Protein AF-0000000066998668 (afdb_homodimer)

Organism: NCBI:txid86049

Radius of gyration: 24.36 Å; Cα contacts (8 Å, |Δi|>4): 618; chains: 2; bounding box: 52×95×67 Å

Nearest PDB structures (foldseek):
  5ds1-assembly2_C  TM=7.753E-01  e=1.024E-06  Pisum sativum
  4rzk-assembly1_B  TM=7.942E-01  e=1.689E-05  Saccharolobus solfataricus P2
  1gme-assembly1_A  TM=6.397E-01  e=7.694E-07  Triticum aestivum
  7bzw-assembly1_1  TM=6.452E-01  e=7.471E-05  Arabidopsis thaliana
  7ck4-assembly1_D  TM=6.523E-01  e=5.147E-03  Synechococcus phage S-ShM2

Solvent-accessible surface area (backbone atoms only — not comparable to full-atom values): 19422 Å² total; per-residue (Å²): 132,82,78,76,72,71,76,73,64,74,73,61,51,43,63,85,79,59,70,54,67,60,78,75,61,36,66,60,46,65,65,40,78,60,78,72,54,53,84,80,53,45,40,68,61,40,39,32,35,29,43,52,86,52,26,35,45,34,40,38,50,43,46,52,46,79,52,64,85,61,46,47,75,42,72,61,70,81,39,23,37,38,37,37,37,62,34,67,65,72,33,87,93,37,74,63,60,45,46,40,38,87,80,41,91,64,77,60,92,85,51,21,37,68,76,37,69,24,58,82,69,36,44,30,45,47,42,39,37,50,94,55,56,52,41,85,67,44,78,48,70,48,26,8,24,37,38,36,40,32,33,36,56,83,64,58,84,57,68,80,64,62,78,78,69,73,79,126,132,83,77,76,73,72,78,74,66,75,73,60,50,44,65,85,78,58,70,57,67,60,78,74,62,36,68,60,45,64,65,40,79,58,76,71,52,53,86,79,53,46,41,68,61,38,38,31,34,30,42,52,86,53,27,36,45,34,39,38,50,44,46,53,46,80,52,64,85,60,44,47,76,43,72,63,69,82,39,25,37,38,38,37,36,61,33,66,64,73,32,86,91,36,74,64,60,46,46,39,37,87,79,43,93,66,77,59,92,84,50,21,37,65,76,38,72,24,59,83,69,37,44,31,45,48,42,40,37,50,95,54,56,52,41,83,67,44,76,47,71,49,28,7,26,36,38,35,39,32,32,35,56,82,63,59,83,56,69,78,64,65,77,77,69,73,78,125

InterPro domains:
  IPR002068 Alpha crystallin/Hsp20 domain [PF00011] (54-158)
  IPR002068 Alpha crystallin/Hsp20 domain [PS01031] (38-168)
  IPR008978 HSP20-like chaperone [G3DSA:2.60.40.790] (12-166)
  IPR008978 HSP20-like chaperone [SSF49764] (28-165)
  IPR031107 Small heat shock protein [PTHR11527] (42-154)

Foldseek 3Di:
DPPPPVVPPPDDPDPPADAQPQVPCPPVVVVVPPPPDCVNRPGAFDKDWDDPPFKIKMKTFQAPDDDPVQKDWDDPPQFKIKIKHFAFDDCVPHVQQRDAQVPDPDRDDPGHHDPGDHDRGTMHMDMDGHPAGWPPWDWDDDNRMIIIITGHPPPDPCVVVDDPVPPD/DPPPPVVPPPDDPDPPADAQPQVPCPPVVVVVPDPPDCVNRPGAFDKDWDDPPFKIKMKTFQAPDDDPVQKDWDDPPQFKIKIKHFAFDDCVPHVQSRDAQVPDPDRDDPGHHDPGDHDRGTMHMDMDGHPAGWPPWDWDDDNRMIIIITGHPPPDPCVVVDDPVPPD

Structure (mmCIF, N/CA/C/O backbone):
data_AF-0000000066998668-model_v1
#
loop_
_entity.id
_entity.type
_entity.pdbx_description
1 polymer '30 kDa heat shock protein'
#
loop_
_atom_site.group_PDB
_atom_site.id
_atom_site.type_symbol
_atom_site.label_atom_id
_atom_site.label_alt_id
_atom_site.label_comp_id
_atom_site.label_asym_id
_atom_site.label_entity_id
_atom_site.label_seq_id
_atom_site.pdbx_PDB_ins_code
_atom_site.Cartn_x
_atom_site.Cartn_y
_atom_site.Cartn_z
_atom_site.occupancy
_atom_site.B_iso_or_equiv
_atom_site.auth_seq_id
_atom_site.auth_comp_id
_atom_site.auth_asym_id
_atom_site.auth_atom_id
_atom_site.pdbx_PDB_model_num
ATOM 1 N N . MET A 1 1 ? 21.141 47.719 -7.348 1 25.86 1 MET A N 1
ATOM 2 C CA . MET A 1 1 ? 21.328 46.469 -6.609 1 25.86 1 MET A CA 1
ATOM 3 C C . MET A 1 1 ? 20.141 45.531 -6.824 1 25.86 1 MET A C 1
ATOM 5 O O . MET A 1 1 ? 19 45.875 -6.516 1 25.86 1 MET A O 1
ATOM 9 N N . ALA A 1 2 ? 19.984 44.875 -7.887 1 29.03 2 ALA A N 1
ATOM 10 C CA . ALA A 1 2 ? 18.828 44.156 -8.422 1 29.03 2 ALA A CA 1
ATOM 11 C C . ALA A 1 2 ? 18.438 43 -7.496 1 29.03 2 ALA A C 1
ATOM 13 O O . ALA A 1 2 ? 19.281 42.219 -7.066 1 29.03 2 ALA A O 1
ATOM 14 N N . TYR A 1 3 ? 17.422 43.25 -6.574 1 27.98 3 TYR A N 1
ATOM 15 C CA . TYR A 1 3 ? 16.891 42.312 -5.586 1 27.98 3 TYR A CA 1
ATOM 16 C C . TYR A 1 3 ? 16.422 41 -6.258 1 27.98 3 TYR A C 1
ATOM 18 O O . TYR A 1 3 ? 15.531 41.031 -7.109 1 27.98 3 TYR A O 1
ATOM 26 N N . ALA A 1 4 ? 17.266 40.312 -6.93 1 32.25 4 ALA A N 1
ATOM 27 C CA . ALA A 1 4 ? 16.859 39.031 -7.488 1 32.25 4 ALA A CA 1
ATOM 28 C C . ALA A 1 4 ? 15.945 38.25 -6.527 1 32.25 4 ALA A C 1
ATOM 30 O O . ALA A 1 4 ? 16.375 37.812 -5.461 1 32.25 4 ALA A O 1
ATOM 31 N N . TYR A 1 5 ? 14.734 38.656 -6.266 1 28.78 5 TYR A N 1
ATOM 32 C CA . TYR A 1 5 ? 13.664 38 -5.527 1 28.78 5 TYR A CA 1
ATOM 33 C C . TYR A 1 5 ? 13.555 36.531 -5.918 1 28.78 5 TYR A C 1
ATOM 35 O O . TYR A 1 5 ? 13.023 36.219 -6.984 1 28.78 5 TYR A O 1
ATOM 43 N N . TYR A 1 6 ? 14.648 35.781 -6.113 1 33.34 6 TYR A N 1
ATOM 44 C CA . TYR A 1 6 ? 14.492 34.344 -6.336 1 33.34 6 TYR A CA 1
ATOM 45 C C . TYR A 1 6 ? 13.289 33.812 -5.578 1 33.34 6 TYR A C 1
ATOM 47 O O . TYR A 1 6 ? 13.219 33.906 -4.352 1 33.34 6 TYR A O 1
ATOM 55 N N . TYR A 1 7 ? 12.094 34 -5.93 1 36.19 7 TYR A N 1
ATOM 56 C CA . TYR A 1 7 ? 10.82 33.5 -5.41 1 36.19 7 TYR A CA 1
ATOM 57 C C . TYR A 1 7 ? 10.969 32.062 -4.898 1 36.19 7 TYR A C 1
ATOM 59 O O . TYR A 1 7 ? 11.25 31.156 -5.672 1 36.19 7 TYR A O 1
ATOM 67 N N . ASP A 1 8 ? 11.734 31.75 -3.887 1 41.41 8 ASP A N 1
ATOM 68 C CA . ASP A 1 8 ? 11.922 30.484 -3.172 1 41.41 8 ASP A CA 1
ATOM 69 C C . ASP A 1 8 ? 10.617 29.703 -3.102 1 41.41 8 ASP A C 1
ATOM 71 O O . ASP A 1 8 ? 9.727 30.031 -2.318 1 41.41 8 ASP A O 1
ATOM 75 N N . TYR A 1 9 ? 10.055 29.375 -4.152 1 48.34 9 TYR A N 1
ATOM 76 C CA . TYR A 1 9 ? 8.898 28.5 -4.105 1 48.34 9 TYR A CA 1
ATOM 77 C C . TYR A 1 9 ? 9.039 27.484 -2.973 1 48.34 9 TYR A C 1
ATOM 79 O O . TYR A 1 9 ? 10.109 26.906 -2.773 1 48.34 9 TYR A O 1
ATOM 87 N N . PRO A 1 10 ? 8.133 27.688 -2.051 1 62.5 10 PRO A N 1
ATOM 88 C CA . PRO A 1 10 ? 8.18 26.672 -0.993 1 62.5 10 PRO A CA 1
ATOM 89 C C . PRO A 1 10 ? 8.281 25.25 -1.541 1 62.5 10 PRO A C 1
ATOM 91 O O . PRO A 1 10 ? 7.75 24.969 -2.617 1 62.5 10 PRO A O 1
ATOM 94 N N . PRO A 1 11 ? 9.242 24.594 -1.136 1 70.19 11 PRO A N 1
ATOM 95 C CA . PRO A 1 11 ? 9.359 23.219 -1.622 1 70.19 11 PRO A CA 1
ATOM 96 C C . PRO A 1 11 ? 8.039 22.453 -1.557 1 70.19 11 PRO A C 1
ATOM 98 O O . PRO A 1 11 ? 7.199 22.734 -0.7 1 70.19 11 PRO A O 1
ATOM 101 N N . PRO A 1 12 ? 7.84 21.672 -2.58 1 78.38 12 PRO A N 1
ATOM 102 C CA . PRO A 1 12 ? 6.629 20.844 -2.518 1 78.38 12 PRO A CA 1
ATOM 103 C C . PRO A 1 12 ? 6.562 20 -1.251 1 78.38 12 PRO A C 1
ATOM 105 O O . PRO A 1 12 ? 7.598 19.625 -0.688 1 78.38 12 PRO A O 1
ATOM 108 N N . LEU A 1 13 ? 5.453 19.797 -0.802 1 87.19 13 LEU A N 1
ATOM 109 C CA . LEU A 1 13 ? 5.234 19.016 0.403 1 87.19 13 LEU A CA 1
ATOM 110 C C . LEU A 1 13 ? 5.863 17.625 0.265 1 87.19 13 LEU A C 1
ATOM 112 O O . LEU A 1 13 ? 6.398 17.078 1.235 1 87.19 13 LEU A O 1
ATOM 116 N N . VAL A 1 14 ? 5.711 17.047 -0.968 1 83.25 14 VAL A N 1
ATOM 117 C CA . VAL A 1 14 ? 6.305 15.75 -1.268 1 83.25 14 VAL A CA 1
ATOM 118 C C . VAL A 1 14 ? 6.902 15.766 -2.672 1 83.25 14 VAL A C 1
ATOM 120 O O . VAL A 1 14 ? 6.527 16.594 -3.504 1 83.25 14 VAL A O 1
ATOM 123 N N . ASP A 1 15 ? 7.824 15.023 -2.797 1 75.12 15 ASP A N 1
ATOM 124 C CA . ASP A 1 15 ? 8.367 14.867 -4.141 1 75.12 15 ASP A CA 1
ATOM 125 C C . ASP A 1 15 ? 7.496 13.938 -4.984 1 75.12 15 ASP A C 1
ATOM 127 O O . ASP A 1 15 ? 6.809 13.062 -4.449 1 75.12 15 ASP A O 1
ATOM 131 N N . ASN A 1 16 ? 7.441 14.289 -6.402 1 74.88 16 ASN A N 1
ATOM 132 C CA . ASN A 1 16 ? 6.77 13.453 -7.395 1 74.88 16 ASN A CA 1
ATOM 133 C C . ASN A 1 16 ? 5.324 13.164 -6.992 1 74.88 16 ASN A C 1
ATOM 135 O O . ASN A 1 16 ? 4.922 12 -6.918 1 74.88 16 ASN A O 1
ATOM 139 N N . PRO A 1 17 ? 4.641 14.297 -6.605 1 61.16 17 PRO A N 1
ATOM 140 C CA . PRO A 1 17 ? 3.236 14.062 -6.273 1 61.16 17 PRO A CA 1
ATOM 141 C C . PRO A 1 17 ? 2.473 13.359 -7.398 1 61.16 17 PRO A C 1
ATOM 143 O O . PRO A 1 17 ? 2.73 13.617 -8.578 1 61.16 17 PRO A O 1
ATOM 146 N N . HIS A 1 18 ? 1.673 12.336 -7.141 1 71.25 18 HIS A N 1
ATOM 147 C CA . HIS A 1 18 ? 0.879 11.625 -8.133 1 71.25 18 HIS A CA 1
ATOM 148 C C . HIS A 1 18 ? -0.508 11.289 -7.594 1 71.25 18 HIS A C 1
ATOM 150 O O . HIS A 1 18 ? -0.74 11.352 -6.387 1 71.25 18 HIS A O 1
ATOM 156 N N . GLU A 1 19 ? -1.437 11.289 -8.516 1 61.22 19 GLU A N 1
ATOM 157 C CA . GLU A 1 19 ? -2.801 10.93 -8.148 1 61.22 19 GLU A CA 1
ATOM 158 C C . GLU A 1 19 ? -3.027 9.422 -8.266 1 61.22 19 GLU A C 1
ATOM 160 O O . GLU A 1 19 ? -2.455 8.773 -9.141 1 61.22 19 GLU A O 1
ATOM 165 N N . ARG A 1 20 ? -3.564 9 -7.32 1 57.09 20 ARG A N 1
ATOM 166 C CA . ARG A 1 20 ? -3.941 7.598 -7.457 1 57.09 20 ARG A CA 1
ATOM 167 C C . ARG A 1 20 ? -4.941 7.41 -8.594 1 57.09 20 ARG A C 1
ATOM 169 O O . ARG A 1 20 ? -5.992 8.055 -8.617 1 57.09 20 ARG A O 1
ATOM 176 N N . HIS A 1 21 ? -4.48 7.336 -9.688 1 51.28 21 HIS A N 1
ATOM 177 C CA . HIS A 1 21 ? -5.504 7.145 -10.703 1 51.28 21 HIS A CA 1
ATOM 178 C C . HIS A 1 21 ? -6.52 6.09 -10.273 1 51.28 21 HIS A C 1
ATOM 180 O O . HIS A 1 21 ? -6.145 4.969 -9.922 1 51.28 21 HIS A O 1
ATOM 186 N N . HIS A 1 22 ? -7.52 6.691 -9.523 1 50.84 22 HIS A N 1
ATOM 187 C CA . HIS A 1 22 ? -8.602 5.715 -9.469 1 50.84 22 HIS A CA 1
ATOM 188 C C . HIS A 1 22 ? -8.867 5.109 -10.844 1 50.84 22 HIS A C 1
ATOM 190 O O . HIS A 1 22 ? -9.016 5.836 -11.828 1 50.84 22 HIS A O 1
ATOM 196 N N . GLN A 1 23 ? -8.133 4.098 -11.055 1 49.66 23 GLN A N 1
ATOM 197 C CA . GLN A 1 23 ? -8.164 3.48 -12.375 1 49.66 23 GLN A CA 1
ATOM 198 C C . GLN A 1 23 ? -9.531 3.637 -13.031 1 49.66 23 GLN A C 1
ATOM 200 O O . GLN A 1 23 ? -9.656 3.535 -14.25 1 49.66 23 GLN A O 1
ATOM 205 N N . HIS A 1 24 ? -10.555 3.598 -12.289 1 49.78 24 HIS A N 1
ATOM 206 C CA . HIS A 1 24 ? -11.828 3.59 -13.008 1 49.78 24 HIS A CA 1
ATOM 207 C C . HIS A 1 24 ? -12.273 5.008 -13.359 1 49.78 24 HIS A C 1
ATOM 209 O O . HIS A 1 24 ? -13.453 5.246 -13.602 1 49.78 24 HIS A O 1
ATOM 215 N N . GLN A 1 25 ? -11.43 5.902 -13.188 1 51.03 25 GLN A N 1
ATOM 216 C CA . GLN A 1 25 ? -12.086 7.125 -13.641 1 51.03 25 GLN A CA 1
ATOM 217 C C . GLN A 1 25 ? -12.141 7.191 -15.164 1 51.03 25 GLN A C 1
ATOM 219 O O . GLN A 1 25 ? -11.148 7.547 -15.805 1 51.03 25 GLN A O 1
ATOM 224 N N . SER A 1 26 ? -12.992 6.371 -15.602 1 49.47 26 SER A N 1
ATOM 225 C CA . SER A 1 26 ? -13.266 6.508 -17.031 1 49.47 26 SER A CA 1
ATOM 226 C C . SER A 1 26 ? -13.555 7.957 -17.406 1 49.47 26 SER A C 1
ATOM 228 O O . SER A 1 26 ? -14.039 8.734 -16.578 1 49.47 26 SER A O 1
ATOM 230 N N . LEU A 1 27 ? -12.852 8.312 -18.422 1 55.5 27 LEU A N 1
ATOM 231 C CA . LEU A 1 27 ? -13.172 9.609 -19 1 55.5 27 LEU A CA 1
ATOM 232 C C . LEU A 1 27 ? -14.664 9.906 -18.891 1 55.5 27 LEU A C 1
ATOM 234 O O . LEU A 1 27 ? -15.062 11.047 -18.625 1 55.5 27 LEU A O 1
ATOM 238 N N . VAL A 1 28 ? -15.344 8.883 -19.109 1 55.78 28 VAL A N 1
ATOM 239 C CA . VAL A 1 28 ? -16.797 9.062 -19.078 1 55.78 28 VAL A CA 1
ATOM 240 C C . VAL A 1 28 ? -17.234 9.445 -17.672 1 55.78 28 VAL A C 1
ATOM 242 O O . VAL A 1 28 ? -18.094 10.32 -17.5 1 55.78 28 VAL A O 1
ATOM 245 N N . GLN A 1 29 ? -16.594 8.703 -16.797 1 55.91 29 GLN A N 1
ATOM 246 C CA . GLN A 1 29 ? -16.969 9.023 -15.422 1 55.91 29 GLN A CA 1
ATOM 247 C C . GLN A 1 29 ? -16.516 10.43 -15.039 1 55.91 29 GLN A C 1
ATOM 249 O O . GLN A 1 29 ? -17.219 11.148 -14.328 1 55.91 29 GLN A O 1
ATOM 254 N N . TYR A 1 30 ? -15.328 10.641 -15.555 1 55.41 30 TYR A N 1
ATOM 255 C CA . TYR A 1 30 ? -14.812 11.992 -15.344 1 55.41 30 TYR A CA 1
ATOM 256 C C . TYR A 1 30 ? -15.75 13.031 -15.938 1 55.41 30 TYR A C 1
ATOM 258 O O . TYR A 1 30 ? -15.977 14.086 -15.336 1 55.41 30 TYR A O 1
ATOM 266 N N . LEU A 1 31 ? -16.234 12.617 -17.016 1 59.03 31 LEU A N 1
ATOM 267 C CA . LEU A 1 31 ? -17.141 13.547 -17.688 1 59.03 31 LEU A CA 1
ATOM 268 C C . LEU A 1 31 ? -18.516 13.523 -17.031 1 59.03 31 LEU A C 1
ATOM 270 O O . LEU A 1 31 ? -19.266 14.492 -17.125 1 59.03 31 LEU A O 1
ATOM 274 N N . ALA A 1 32 ? -18.75 12.219 -16.562 1 55.19 32 ALA A N 1
ATOM 275 C CA . ALA A 1 32 ? -20.078 12.117 -15.953 1 55.19 32 ALA A CA 1
ATOM 276 C C . ALA A 1 32 ? -20.078 12.719 -14.547 1 55.19 32 ALA A C 1
ATOM 278 O O . ALA A 1 32 ? -19.234 12.383 -13.719 1 55.19 32 ALA A O 1
ATOM 279 N N . ARG A 1 33 ? -19.953 13.906 -14.328 1 52.69 33 ARG A N 1
ATOM 280 C CA . ARG A 1 33 ? -19.969 14.773 -13.156 1 52.69 33 ARG A CA 1
ATOM 281 C C . ARG A 1 33 ? -20.516 14.039 -11.938 1 52.69 33 ARG A C 1
ATOM 283 O O . ARG A 1 33 ? -20.953 14.664 -10.969 1 52.69 33 ARG A O 1
ATOM 290 N N . ARG A 1 34 ? -20.906 12.766 -12.109 1 50.66 34 ARG A N 1
ATOM 291 C CA . ARG A 1 34 ? -21.453 12.156 -10.898 1 50.66 34 ARG A CA 1
ATOM 292 C C . ARG A 1 34 ? -20.344 11.562 -10.039 1 50.66 34 ARG A C 1
ATOM 294 O O . ARG A 1 34 ? -19.469 10.867 -10.547 1 50.66 34 ARG A O 1
ATOM 301 N N . HIS A 1 35 ? -20.078 12.211 -9.039 1 54.72 35 HIS A N 1
ATOM 302 C CA . HIS A 1 35 ? -19.109 11.719 -8.062 1 54.72 35 HIS A CA 1
ATOM 303 C C . HIS A 1 35 ? -19.422 10.273 -7.672 1 54.72 35 HIS A C 1
ATOM 305 O O . HIS A 1 35 ? -20.438 10.008 -7.02 1 54.72 35 HIS A O 1
ATOM 311 N N . PRO A 1 36 ? -18.969 9.328 -8.398 1 55.44 36 PRO A N 1
ATOM 312 C CA . PRO A 1 36 ? -19.312 7.953 -8.039 1 55.44 36 PRO A CA 1
ATOM 313 C C . PRO A 1 36 ? -19.078 7.652 -6.562 1 55.44 36 PRO A C 1
ATOM 315 O O . PRO A 1 36 ? -18.156 8.195 -5.953 1 55.44 36 PRO A O 1
ATOM 318 N N . ARG A 1 37 ? -20.188 7.25 -5.879 1 62.16 37 ARG A N 1
ATOM 319 C CA . ARG A 1 37 ? -20.047 6.781 -4.508 1 62.16 37 ARG A CA 1
ATOM 320 C C . ARG A 1 37 ? -18.938 5.734 -4.402 1 62.16 37 ARG A C 1
ATOM 322 O O . ARG A 1 37 ? -18.859 4.832 -5.242 1 62.16 37 ARG A O 1
ATOM 329 N N . PRO A 1 38 ? -18.016 5.988 -3.568 1 65.62 38 PRO A N 1
ATOM 330 C CA . PRO A 1 38 ? -16.906 5.047 -3.424 1 65.62 38 PRO A CA 1
ATOM 331 C C . PRO A 1 38 ? -17.375 3.59 -3.396 1 65.62 38 PRO A C 1
ATOM 333 O O . PRO A 1 38 ? -16.656 2.703 -3.875 1 65.62 38 PRO A O 1
ATOM 336 N N . GLU A 1 39 ? -18.562 3.42 -2.846 1 70.38 39 GLU A N 1
ATOM 337 C CA . GLU A 1 39 ? -19.062 2.053 -2.758 1 70.38 39 GLU A CA 1
ATOM 338 C C . GLU A 1 39 ? -19.344 1.478 -4.141 1 70.38 39 GLU A C 1
ATOM 340 O O . GLU A 1 39 ? -19.281 0.263 -4.344 1 70.38 39 GLU A O 1
ATOM 345 N N . ASP A 1 40 ? -19.609 2.359 -4.988 1 75.19 40 ASP A N 1
ATOM 346 C CA . ASP A 1 40 ? -19.953 1.93 -6.344 1 75.19 40 ASP A CA 1
ATOM 347 C C . ASP A 1 40 ? -18.688 1.686 -7.172 1 75.19 40 ASP A C 1
ATOM 349 O O . ASP A 1 40 ? -18.734 0.981 -8.18 1 75.19 40 ASP A O 1
ATOM 353 N N . HIS A 1 41 ? -17.688 2.256 -6.605 1 81.69 41 HIS A N 1
ATOM 354 C CA . HIS A 1 41 ? -16.422 2.104 -7.312 1 81.69 41 HIS A CA 1
ATOM 355 C C . HIS A 1 41 ? -15.281 1.815 -6.34 1 81.69 41 HIS A C 1
ATOM 357 O O . HIS A 1 41 ? -14.43 2.672 -6.113 1 81.69 41 HIS A O 1
ATOM 363 N N . PRO A 1 42 ? -15.297 0.646 -5.887 1 88.88 42 PRO A N 1
ATOM 364 C CA . PRO A 1 42 ? -14.273 0.299 -4.898 1 88.88 42 PRO A CA 1
ATOM 365 C C . PRO A 1 42 ? -12.859 0.416 -5.449 1 88.88 42 PRO A C 1
ATOM 367 O O . PRO A 1 42 ? -12.648 0.249 -6.656 1 88.88 42 PRO A O 1
ATOM 370 N N . ASN A 1 43 ? -11.945 0.791 -4.555 1 90.38 43 ASN A N 1
ATOM 371 C CA . ASN A 1 43 ? -10.539 0.834 -4.945 1 90.38 43 ASN A CA 1
ATOM 372 C C . ASN A 1 43 ? -10.039 -0.537 -5.387 1 90.38 43 ASN A C 1
ATOM 374 O O . ASN A 1 43 ? -10.617 -1.562 -5.02 1 90.38 43 ASN A O 1
ATOM 378 N N . GLN A 1 44 ? -9.039 -0.53 -6.145 1 90.94 44 GLN A N 1
ATOM 379 C CA . GLN A 1 44 ? -8.398 -1.747 -6.629 1 90.94 44 GLN A CA 1
ATOM 380 C C . GLN A 1 44 ? -6.977 -1.871 -6.094 1 90.94 44 GLN A C 1
ATOM 382 O O . GLN A 1 44 ? -6.031 -1.38 -6.715 1 90.94 44 GLN A O 1
ATOM 387 N N . PRO A 1 45 ? -6.816 -2.504 -5 1 94.12 45 PRO A N 1
ATOM 388 C CA . PRO A 1 45 ? -5.465 -2.615 -4.445 1 94.12 45 PRO A CA 1
ATOM 389 C C . PRO A 1 45 ? -4.488 -3.289 -5.406 1 94.12 45 PRO A C 1
ATOM 391 O O . PRO A 1 45 ? -4.898 -4.094 -6.246 1 94.12 45 PRO A O 1
ATOM 394 N N . ASP A 1 46 ? -3.246 -2.951 -5.324 1 93.25 46 ASP A N 1
ATOM 395 C CA . ASP A 1 46 ? -2.213 -3.555 -6.16 1 93.25 46 ASP A CA 1
ATOM 396 C C . ASP A 1 46 ? -2.031 -5.035 -5.828 1 93.25 46 ASP A C 1
ATOM 398 O O . ASP A 1 46 ? -2.029 -5.414 -4.656 1 93.25 46 ASP A O 1
ATOM 402 N N . VAL A 1 47 ? -1.838 -5.832 -6.84 1 94.69 47 VAL A N 1
ATOM 403 C CA . VAL A 1 47 ? -1.745 -7.277 -6.676 1 94.69 47 VAL A CA 1
ATOM 404 C C . VAL A 1 47 ? -0.526 -7.805 -7.426 1 94.69 47 VAL A C 1
ATOM 406 O O . VAL A 1 47 ? -0.25 -7.383 -8.555 1 94.69 47 VAL A O 1
ATOM 409 N N . ASP A 1 48 ? 0.194 -8.656 -6.766 1 95.44 48 ASP A N 1
ATOM 410 C CA . ASP A 1 48 ? 1.142 -9.516 -7.465 1 95.44 48 ASP A CA 1
ATOM 411 C C . ASP A 1 48 ? 0.64 -10.961 -7.508 1 95.44 48 ASP A C 1
ATOM 413 O O . ASP A 1 48 ? 0.109 -11.469 -6.516 1 95.44 48 ASP A O 1
ATOM 417 N N . PHE A 1 49 ? 0.723 -11.555 -8.664 1 95.75 49 PHE A N 1
ATOM 418 C CA . PHE A 1 49 ? 0.321 -12.938 -8.906 1 95.75 49 PHE A CA 1
ATOM 419 C C . PHE A 1 49 ? 1.472 -13.734 -9.508 1 95.75 49 PHE A C 1
ATOM 421 O O . PHE A 1 49 ? 1.861 -13.508 -10.656 1 95.75 49 PHE A O 1
ATOM 428 N N . ARG A 1 50 ? 1.965 -14.727 -8.719 1 96.25 50 ARG A N 1
ATOM 429 C CA . ARG A 1 50 ? 3.09 -15.516 -9.203 1 96.25 50 ARG A CA 1
ATOM 430 C C . ARG A 1 50 ? 2.695 -16.984 -9.375 1 96.25 50 ARG A C 1
ATOM 432 O O . ARG A 1 50 ? 1.905 -17.516 -8.594 1 96.25 50 ARG A O 1
ATOM 439 N N . ASP A 1 51 ? 3.219 -17.578 -10.398 1 94.56 51 ASP A N 1
ATOM 440 C CA . ASP A 1 51 ? 3.145 -19.016 -10.602 1 94.56 51 ASP A CA 1
ATOM 441 C C . ASP A 1 51 ? 4.438 -19.703 -10.156 1 94.56 51 ASP A C 1
ATOM 443 O O . ASP A 1 51 ? 5.457 -19.625 -10.852 1 94.56 51 ASP A O 1
ATOM 447 N N . ALA A 1 52 ? 4.363 -20.328 -9.008 1 94.5 52 ALA A N 1
ATOM 448 C CA . ALA A 1 52 ? 5.52 -21.047 -8.469 1 94.5 52 ALA A CA 1
ATOM 449 C C . ALA A 1 52 ? 5.426 -22.547 -8.75 1 94.5 52 ALA A C 1
ATOM 451 O O . ALA A 1 52 ? 5.684 -23.359 -7.863 1 94.5 52 ALA A O 1
ATOM 452 N N . ILE A 1 53 ? 4.98 -22.938 -9.828 1 89.88 53 ILE A N 1
ATOM 453 C CA . ILE A 1 53 ? 4.895 -24.297 -10.383 1 89.88 53 ILE A CA 1
ATOM 454 C C . ILE A 1 53 ? 3.924 -25.125 -9.555 1 89.88 53 ILE A C 1
ATOM 456 O O . ILE A 1 53 ? 2.881 -25.547 -10.055 1 89.88 53 ILE A O 1
ATOM 460 N N . LYS A 1 54 ? 4.203 -25.266 -8.25 1 92.69 54 LYS A N 1
ATOM 461 C CA . LYS A 1 54 ? 3.365 -26.125 -7.422 1 92.69 54 LYS A CA 1
ATOM 462 C C . LYS A 1 54 ? 2.197 -25.344 -6.82 1 92.69 54 LYS A C 1
ATOM 464 O O . LYS A 1 54 ? 1.243 -25.953 -6.316 1 92.69 54 LYS A O 1
ATOM 469 N N . GLU A 1 55 ? 2.367 -24.047 -6.746 1 95.81 55 GLU A N 1
ATOM 470 C CA . GLU A 1 55 ? 1.351 -23.219 -6.113 1 95.81 55 GLU A CA 1
ATOM 471 C C . GLU A 1 55 ? 1.344 -21.812 -6.715 1 95.81 55 GLU A C 1
ATOM 473 O O . GLU A 1 55 ? 2.283 -21.422 -7.41 1 95.81 55 GLU A O 1
ATOM 478 N N . TYR A 1 56 ? 0.278 -21.172 -6.562 1 95.31 56 TYR A N 1
ATOM 479 C CA . TYR A 1 56 ? 0.212 -19.75 -6.84 1 95.31 56 TYR A CA 1
ATOM 480 C C . TYR A 1 56 ? 0.474 -18.938 -5.578 1 95.31 56 TYR A C 1
ATOM 482 O O . TYR A 1 56 ? 0.005 -19.297 -4.496 1 95.31 56 TYR A O 1
ATOM 490 N N . LEU A 1 57 ? 1.257 -17.938 -5.719 1 97.69 57 LEU A N 1
ATOM 491 C CA . LEU A 1 57 ? 1.543 -16.984 -4.648 1 97.69 57 LEU A CA 1
ATOM 492 C C . LEU A 1 57 ? 1.017 -15.602 -4.996 1 97.69 57 LEU A C 1
ATOM 494 O O . LEU A 1 57 ? 1.436 -15 -5.988 1 97.69 57 LEU A O 1
ATOM 498 N N . ILE A 1 58 ? 0.088 -15.109 -4.191 1 96.94 58 ILE A N 1
ATOM 499 C CA . ILE A 1 58 ? -0.567 -13.836 -4.488 1 96.94 58 ILE A CA 1
ATOM 500 C C . ILE A 1 58 ? -0.42 -12.891 -3.303 1 96.94 58 ILE A C 1
ATOM 502 O O . ILE A 1 58 ? -0.608 -13.289 -2.152 1 96.94 58 ILE A O 1
ATOM 506 N N . GLU A 1 59 ? -0.036 -11.695 -3.611 1 97.5 59 GLU A N 1
ATOM 507 C CA . GLU A 1 59 ? 0.031 -10.633 -2.609 1 97.5 59 GLU A CA 1
ATOM 508 C C . GLU A 1 59 ? -0.899 -9.477 -2.965 1 97.5 59 GLU A C 1
ATOM 510 O O . GLU A 1 59 ? -0.941 -9.039 -4.117 1 97.5 59 GLU A O 1
ATOM 515 N N . VAL A 1 60 ? -1.672 -8.984 -2.057 1 96.31 60 VAL A N 1
ATOM 516 C CA . VAL A 1 60 ? -2.545 -7.824 -2.207 1 96.31 60 VAL A CA 1
ATOM 517 C C . VAL A 1 60 ? -2.172 -6.762 -1.178 1 96.31 60 VAL A C 1
ATOM 519 O O . VAL A 1 60 ? -2.088 -7.047 0.019 1 96.31 60 VAL A O 1
ATOM 522 N N . GLU A 1 61 ? -1.914 -5.547 -1.593 1 97.06 61 GLU A N 1
ATOM 523 C CA . GLU A 1 61 ? -1.521 -4.477 -0.681 1 97.06 61 GLU A CA 1
ATOM 524 C C . GLU A 1 61 ? -2.738 -3.852 -0.007 1 97.06 61 GLU A C 1
ATOM 526 O O . GLU A 1 61 ? -3.613 -3.303 -0.68 1 97.06 61 GLU A O 1
ATOM 531 N N . VAL A 1 62 ? -2.768 -3.93 1.265 1 97.12 62 VAL A N 1
ATOM 532 C CA . VAL A 1 62 ? -3.832 -3.322 2.059 1 97.12 62 VAL A CA 1
ATOM 533 C C . VAL A 1 62 ? -3.229 -2.588 3.254 1 97.12 62 VAL A C 1
ATOM 535 O O . VAL A 1 62 ? -3.57 -2.873 4.402 1 97.12 62 VAL A O 1
ATOM 538 N N . PRO A 1 63 ? -2.43 -1.603 2.982 1 96.75 63 PRO A N 1
ATOM 539 C CA . PRO A 1 63 ? -1.737 -0.903 4.066 1 96.75 63 PRO A CA 1
ATOM 540 C C . PRO A 1 63 ? -2.699 -0.282 5.078 1 96.75 63 PRO A C 1
ATOM 542 O O . PRO A 1 63 ? -3.678 0.361 4.688 1 96.75 63 PRO A O 1
ATOM 545 N N . GLY A 1 64 ? -2.381 -0.496 6.352 1 96.19 64 GLY A N 1
ATOM 546 C CA . GLY A 1 64 ? -3.176 0.115 7.406 1 96.19 64 GLY A CA 1
ATOM 547 C C . GLY A 1 64 ? -4.168 -0.842 8.039 1 96.19 64 GLY A C 1
ATOM 548 O O . GLY A 1 64 ? -4.703 -0.569 9.109 1 96.19 64 GLY A O 1
ATOM 549 N N . ILE A 1 65 ? -4.414 -1.93 7.352 1 96 65 ILE A N 1
ATOM 550 C CA . ILE A 1 65 ? -5.312 -2.92 7.934 1 96 65 ILE A CA 1
ATOM 551 C C . ILE A 1 65 ? -4.543 -3.799 8.914 1 96 65 ILE A C 1
ATOM 553 O O . ILE A 1 65 ? -3.555 -4.438 8.547 1 96 65 ILE A O 1
ATOM 557 N N . LYS A 1 66 ? -5.023 -3.881 10.125 1 92.31 66 LYS A N 1
ATOM 558 C CA . LYS A 1 66 ? -4.277 -4.52 11.203 1 92.31 66 LYS A CA 1
ATOM 559 C C . LYS A 1 66 ? -4.77 -5.941 11.445 1 92.31 66 LYS A C 1
ATOM 561 O O . LYS A 1 66 ? -3.977 -6.836 11.75 1 92.31 66 LYS A O 1
ATOM 566 N N . LYS A 1 67 ? -6.039 -6.121 11.234 1 94.38 67 LYS A N 1
ATOM 567 C CA . LYS A 1 67 ? -6.629 -7.406 11.602 1 94.38 67 LYS A CA 1
ATOM 568 C C . LYS A 1 67 ? -7.168 -8.133 10.375 1 94.38 67 LYS A C 1
ATOM 570 O O . LYS A 1 67 ? -7.836 -7.531 9.531 1 94.38 67 LYS A O 1
ATOM 575 N N . PRO A 1 68 ? -6.949 -9.375 10.352 1 92.5 68 PRO A N 1
ATOM 576 C CA . PRO A 1 68 ? -7.41 -10.156 9.203 1 92.5 68 PRO A CA 1
ATOM 577 C C . PRO A 1 68 ? -8.93 -10.156 9.062 1 92.5 68 PRO A C 1
ATOM 579 O O . PRO A 1 68 ? -9.453 -10.258 7.945 1 92.5 68 PRO A O 1
ATOM 582 N N . ASP A 1 69 ? -9.609 -10.07 10.172 1 93.94 69 ASP A N 1
ATOM 583 C CA . ASP A 1 69 ? -11.062 -10.148 10.125 1 93.94 69 ASP A CA 1
ATOM 584 C C . ASP A 1 69 ? -11.664 -8.914 9.469 1 93.94 69 ASP A C 1
ATOM 586 O O . ASP A 1 69 ? -12.852 -8.891 9.133 1 93.94 69 ASP A O 1
ATOM 590 N N . GLU A 1 70 ? -10.828 -7.922 9.234 1 94.5 70 GLU A N 1
ATOM 591 C CA . GLU A 1 70 ? -11.281 -6.723 8.539 1 94.5 70 GLU A CA 1
ATOM 592 C C . GLU A 1 70 ? -11.32 -6.949 7.027 1 94.5 70 GLU A C 1
ATOM 594 O O . GLU A 1 70 ? -11.789 -6.086 6.281 1 94.5 70 GLU A O 1
ATOM 599 N N . ILE A 1 71 ? -10.891 -8.023 6.574 1 97.19 71 ILE A N 1
ATOM 600 C CA . ILE A 1 71 ? -10.891 -8.383 5.16 1 97.19 71 ILE A CA 1
ATOM 601 C C . ILE A 1 71 ? -11.766 -9.625 4.945 1 97.19 71 ILE A C 1
ATOM 603 O O . ILE A 1 71 ? -11.656 -10.602 5.688 1 97.19 71 ILE A O 1
ATOM 607 N N . THR A 1 72 ? -12.578 -9.555 3.988 1 96.88 72 THR A N 1
ATOM 608 C CA . THR A 1 72 ? -13.414 -10.695 3.621 1 96.88 72 THR A CA 1
ATOM 609 C C . THR A 1 72 ? -12.898 -11.352 2.344 1 96.88 72 THR A C 1
ATOM 611 O O . THR A 1 72 ? -12.719 -10.68 1.325 1 96.88 72 THR A O 1
ATOM 614 N N . VAL A 1 73 ? -12.594 -12.555 2.434 1 95.94 73 VAL A N 1
ATOM 615 C CA . VAL A 1 73 ? -12.172 -13.359 1.287 1 95.94 73 VAL A CA 1
ATOM 616 C C . VAL A 1 73 ? -13.18 -14.484 1.049 1 95.94 73 VAL A C 1
ATOM 618 O O . VAL A 1 73 ? -13.391 -15.328 1.925 1 95.94 73 VAL A O 1
ATOM 621 N N . THR A 1 74 ? -13.742 -14.539 -0.105 1 95.75 74 THR A N 1
ATOM 622 C CA . THR A 1 74 ? -14.773 -15.531 -0.389 1 95.75 74 THR A CA 1
ATOM 623 C C . THR A 1 74 ? -14.531 -16.188 -1.745 1 95.75 74 THR A C 1
ATOM 625 O O . THR A 1 74 ? -14.125 -15.523 -2.697 1 95.75 74 THR A O 1
ATOM 628 N N . TRP A 1 75 ? -14.859 -17.422 -1.827 1 94.31 75 TRP A N 1
ATOM 629 C CA . TRP A 1 75 ? -14.82 -18.141 -3.1 1 94.31 75 TRP A CA 1
ATOM 630 C C . TRP A 1 75 ? -16 -17.719 -3.984 1 94.31 75 TRP A C 1
ATOM 632 O O . TRP A 1 75 ? -17.125 -17.594 -3.51 1 94.31 75 TRP A O 1
ATOM 642 N N . THR A 1 76 ? -15.617 -17.328 -5.219 1 88.88 76 THR A N 1
ATOM 643 C CA . THR A 1 76 ? -16.641 -17.125 -6.242 1 88.88 76 THR A CA 1
ATOM 644 C C . THR A 1 76 ? -16.609 -18.25 -7.273 1 88.88 76 THR A C 1
ATOM 646 O O . THR A 1 76 ? -15.836 -18.188 -8.234 1 88.88 76 THR A O 1
ATOM 649 N N . GLY A 1 77 ? -16.984 -19.469 -6.84 1 85.44 77 GLY A N 1
ATOM 650 C CA . GLY A 1 77 ? -16.859 -20.688 -7.625 1 85.44 77 GLY A CA 1
ATOM 651 C C . GLY A 1 77 ? -15.688 -21.547 -7.211 1 85.44 77 GLY A C 1
ATOM 652 O O . GLY A 1 77 ? -15.227 -21.484 -6.07 1 85.44 77 GLY A O 1
ATOM 653 N N . HIS A 1 78 ? -15.148 -22.312 -8.109 1 82.69 78 HIS A N 1
ATOM 654 C CA . HIS A 1 78 ? -14.133 -23.281 -7.73 1 82.69 78 HIS A CA 1
ATOM 655 C C . HIS A 1 78 ? -12.727 -22.75 -7.973 1 82.69 78 HIS A C 1
ATOM 657 O O . HIS A 1 78 ? -11.75 -23.297 -7.473 1 82.69 78 HIS A O 1
ATOM 663 N N . ARG A 1 79 ? -12.617 -21.547 -8.648 1 89.25 79 ARG A N 1
ATOM 664 C CA . ARG A 1 79 ? -11.273 -21.109 -9 1 89.25 79 ARG A CA 1
ATOM 665 C C . ARG A 1 79 ? -11.125 -19.594 -8.844 1 89.25 79 ARG A C 1
ATOM 667 O O . ARG A 1 79 ? -10.281 -18.984 -9.5 1 89.25 79 ARG A O 1
ATOM 674 N N . ALA A 1 80 ? -12.008 -19.047 -8.07 1 91.75 80 ALA A N 1
ATOM 675 C CA . ALA A 1 80 ? -11.953 -17.578 -7.992 1 91.75 80 ALA A CA 1
ATOM 676 C C . ALA A 1 80 ? -12.227 -17.094 -6.574 1 91.75 80 ALA A C 1
ATOM 678 O O . ALA A 1 80 ? -13.078 -17.656 -5.875 1 91.75 80 ALA A O 1
ATOM 679 N N . LEU A 1 81 ? -11.469 -16.094 -6.215 1 94.62 81 LEU A N 1
ATOM 680 C CA . LEU A 1 81 ? -11.664 -15.438 -4.93 1 94.62 81 LEU A CA 1
ATOM 681 C C . LEU A 1 81 ? -12.086 -13.977 -5.117 1 94.62 81 LEU A C 1
ATOM 683 O O . LEU A 1 81 ? -11.656 -13.328 -6.074 1 94.62 81 LEU A O 1
ATOM 687 N N . VAL A 1 82 ? -12.922 -13.531 -4.281 1 94.5 82 VAL A N 1
ATOM 688 C CA . VAL A 1 82 ? -13.203 -12.109 -4.18 1 94.5 82 VAL A CA 1
ATOM 689 C C . VAL A 1 82 ? -12.75 -11.586 -2.816 1 94.5 82 VAL A C 1
ATOM 691 O O . VAL A 1 82 ? -13.047 -12.188 -1.783 1 94.5 82 VAL A O 1
ATOM 694 N N . LEU A 1 83 ? -11.992 -10.547 -2.832 1 96.12 83 LEU A N 1
ATOM 695 C CA . LEU A 1 83 ? -11.5 -9.883 -1.629 1 96.12 83 LEU A CA 1
ATOM 696 C C . LEU A 1 83 ? -12.172 -8.523 -1.449 1 96.12 83 LEU A C 1
ATOM 698 O O . LEU A 1 83 ? -12.242 -7.73 -2.393 1 96.12 83 LEU A O 1
ATOM 702 N N . THR A 1 84 ? -12.695 -8.328 -0.298 1 96.19 84 THR A N 1
ATOM 703 C CA . THR A 1 84 ? -13.289 -7.027 -0.001 1 96.19 84 THR A CA 1
ATOM 704 C C . THR A 1 84 ? -12.852 -6.535 1.374 1 96.19 84 THR A C 1
ATOM 706 O O . THR A 1 84 ? -12.523 -7.336 2.25 1 96.19 84 THR A O 1
ATOM 709 N N . GLY A 1 85 ? -12.797 -5.273 1.555 1 96.56 85 GLY A N 1
ATOM 710 C CA . GLY A 1 85 ? -12.469 -4.594 2.797 1 96.56 85 GLY A CA 1
ATOM 711 C C . GLY A 1 85 ? -12.477 -3.08 2.672 1 96.56 85 GLY A C 1
ATOM 712 O O . GLY A 1 85 ? -13.07 -2.533 1.739 1 96.56 85 GLY A O 1
ATOM 713 N N . LYS A 1 86 ? -11.914 -2.477 3.695 1 95.94 86 LYS A N 1
ATOM 714 C CA . LYS A 1 86 ? -11.898 -1.017 3.697 1 95.94 86 LYS A CA 1
ATOM 715 C C . LYS A 1 86 ? -10.625 -0.484 4.344 1 95.94 86 LYS A C 1
ATOM 717 O O . LYS A 1 86 ? -10.273 -0.884 5.457 1 95.94 86 LYS A O 1
ATOM 722 N N . VAL A 1 87 ? -9.914 0.314 3.586 1 94.94 87 VAL A N 1
ATOM 723 C CA . VAL A 1 87 ? -8.766 1.017 4.145 1 94.94 87 VAL A CA 1
ATOM 724 C C . VAL A 1 87 ? -9.211 2.352 4.738 1 94.94 87 VAL A C 1
ATOM 726 O O . VAL A 1 87 ? -9.891 3.139 4.07 1 94.94 87 VAL A O 1
ATOM 729 N N . GLU A 1 88 ? -8.773 2.59 5.988 1 94 88 GLU A N 1
ATOM 730 C CA . GLU A 1 88 ? -9.188 3.814 6.668 1 94 88 GLU A CA 1
ATOM 731 C C . GLU A 1 88 ? -7.98 4.676 7.027 1 94 88 GLU A C 1
ATOM 733 O O . GLU A 1 88 ? -6.887 4.156 7.25 1 94 88 GLU A O 1
ATOM 738 N N . ARG A 1 89 ? -8.281 5.902 7.09 1 94.19 89 ARG A N 1
ATOM 739 C CA . ARG A 1 89 ? -7.258 6.828 7.57 1 94.19 89 ARG A CA 1
ATOM 740 C C . ARG A 1 89 ? -7.074 6.707 9.078 1 94.19 89 ARG A C 1
ATOM 742 O O . ARG A 1 89 ? -8.047 6.609 9.82 1 94.19 89 ARG A O 1
ATOM 749 N N . PRO A 1 90 ? -5.82 6.684 9.516 1 95.88 90 PRO A N 1
ATOM 750 C CA . PRO A 1 90 ? -5.613 6.648 10.969 1 95.88 90 PRO A CA 1
ATOM 751 C C . PRO A 1 90 ? -6.137 7.898 11.664 1 95.88 90 PRO A C 1
ATOM 753 O O . PRO A 1 90 ? -6.016 9.008 11.133 1 95.88 90 PRO A O 1
ATOM 756 N N . ASP A 1 91 ? -6.633 7.723 12.828 1 94.56 91 ASP A N 1
ATOM 757 C CA . ASP A 1 91 ? -7.227 8.852 13.539 1 94.56 91 ASP A CA 1
ATOM 758 C C . ASP A 1 91 ? -6.262 9.414 14.578 1 94.56 91 ASP A C 1
ATOM 760 O O . ASP A 1 91 ? -6.473 10.508 15.102 1 94.56 91 ASP A O 1
ATOM 764 N N . TYR A 1 92 ? -5.215 8.617 14.883 1 94.19 92 TYR A N 1
ATOM 765 C CA . TYR A 1 92 ? -4.199 9.023 15.852 1 94.19 92 TYR A CA 1
ATOM 766 C C . TYR A 1 92 ? -4.824 9.312 17.203 1 94.19 92 TYR A C 1
ATOM 768 O O . TYR A 1 92 ? -4.441 10.273 17.875 1 94.19 92 TYR A O 1
ATOM 776 N N . GLY A 1 93 ? -5.82 8.641 17.578 1 91.62 93 GLY A N 1
ATOM 777 C CA . GLY A 1 93 ? -6.461 8.742 18.891 1 91.62 93 GLY A CA 1
ATOM 778 C C . GLY A 1 93 ? -7.598 9.742 18.922 1 91.62 93 GLY A C 1
ATOM 779 O O . GLY A 1 93 ? -8.273 9.891 19.938 1 91.62 93 GLY A O 1
ATOM 780 N N . ALA A 1 94 ? -7.793 10.547 17.859 1 92.38 94 ALA A N 1
ATOM 781 C CA . ALA A 1 94 ? -8.875 11.516 17.75 1 92.38 94 ALA A CA 1
ATOM 782 C C . ALA A 1 94 ? -9.672 11.289 16.453 1 92.38 94 ALA A C 1
ATOM 784 O O . ALA A 1 94 ? -9.188 11.578 15.367 1 92.38 94 ALA A O 1
ATOM 785 N N . PRO A 1 95 ? -10.922 10.898 16.609 1 91.06 95 PRO A N 1
ATOM 786 C CA . PRO A 1 95 ? -11.734 10.547 15.438 1 91.06 95 PRO A CA 1
ATOM 787 C C . PRO A 1 95 ? -11.812 11.68 14.414 1 91.06 95 PRO A C 1
ATOM 789 O O . PRO A 1 95 ? -11.93 11.414 13.211 1 91.06 95 PRO A O 1
ATOM 792 N N . GLU A 1 96 ? -11.695 12.859 14.828 1 89.06 96 GLU A N 1
ATOM 793 C CA . GLU A 1 96 ? -11.789 14.016 13.945 1 89.06 96 GLU A CA 1
ATOM 794 C C . GLU A 1 96 ? -10.625 14.047 12.953 1 89.06 96 GLU A C 1
ATOM 796 O O . GLU A 1 96 ? -10.742 14.625 11.875 1 89.06 96 GLU A O 1
ATOM 801 N N . ASN A 1 97 ? -9.531 13.406 13.32 1 93 97 ASN A N 1
ATOM 802 C CA . ASN A 1 97 ? -8.336 13.43 12.484 1 93 97 ASN A CA 1
ATOM 803 C C . ASN A 1 97 ? -8.516 12.578 11.227 1 93 97 ASN A C 1
ATOM 805 O O . ASN A 1 97 ? -7.762 12.719 10.266 1 93 97 ASN A O 1
ATOM 809 N N . ALA A 1 98 ? -9.516 11.695 11.32 1 92.25 98 ALA A N 1
ATOM 810 C CA . ALA A 1 98 ? -9.727 10.797 10.188 1 92.25 98 ALA A CA 1
ATOM 811 C C . ALA A 1 98 ? -10.641 11.438 9.148 1 92.25 98 ALA A C 1
ATOM 813 O O . ALA A 1 98 ? -10.75 10.945 8.016 1 92.25 98 ALA A O 1
ATOM 814 N N . LYS A 1 99 ? -11.25 12.5 9.484 1 90 99 LYS A N 1
ATOM 815 C CA . LYS A 1 99 ? -12.148 13.219 8.586 1 90 99 LYS A CA 1
ATOM 816 C C . LYS A 1 99 ? -11.477 14.461 8.016 1 90 99 LYS A C 1
ATOM 818 O O . LYS A 1 99 ? -11.055 15.344 8.758 1 90 99 LYS A O 1
ATOM 823 N N . VAL A 1 100 ? -11.414 14.477 6.727 1 91.12 100 VAL A N 1
ATOM 824 C CA . VAL A 1 100 ? -10.75 15.625 6.121 1 91.12 100 VAL A CA 1
ATOM 825 C C . VAL A 1 100 ? -11.789 16.562 5.512 1 91.12 100 VAL A C 1
ATOM 827 O O . VAL A 1 100 ? -12.789 16.109 4.953 1 91.12 100 VAL A O 1
ATOM 830 N N . GLU A 1 101 ? -11.547 17.797 5.508 1 87.25 101 GLU A N 1
ATOM 831 C CA . GLU A 1 101 ? -12.484 18.812 5.055 1 87.25 101 GLU A CA 1
ATOM 832 C C . GLU A 1 101 ? -12.805 18.656 3.572 1 87.25 101 GLU A C 1
ATOM 834 O O . GLU A 1 101 ? -13.938 18.891 3.146 1 87.25 101 GLU A O 1
ATOM 839 N N . GLU A 1 102 ? -11.852 18.203 2.789 1 82.12 102 GLU A N 1
ATOM 840 C CA . GLU A 1 102 ? -11.984 18.062 1.342 1 82.12 102 GLU A CA 1
ATOM 841 C C . GLU A 1 102 ? -12.984 16.969 0.982 1 82.12 102 GLU A C 1
ATOM 843 O O . GLU A 1 102 ? -13.453 16.906 -0.156 1 82.12 102 GLU A O 1
ATOM 848 N N . GLU A 1 103 ? -13.312 16.141 1.927 1 80.75 103 GLU A N 1
ATOM 849 C CA . GLU A 1 103 ? -14.242 15.039 1.669 1 80.75 103 GLU A CA 1
ATOM 850 C C . GLU A 1 103 ? -15.578 15.273 2.365 1 80.75 103 GLU A C 1
ATOM 852 O O . GLU A 1 103 ? -16.469 14.422 2.312 1 80.75 103 GLU A O 1
ATOM 857 N N . GLN A 1 104 ? -15.625 16.359 3.047 1 82.19 104 GLN A N 1
ATOM 858 C CA . GLN A 1 104 ? -16.859 16.672 3.766 1 82.19 104 GLN A CA 1
ATOM 859 C C . GLN A 1 104 ? -17.734 17.641 2.967 1 82.19 104 GLN A C 1
ATOM 861 O O . GLN A 1 104 ? -17.234 18.391 2.139 1 82.19 104 GLN A O 1
ATOM 866 N N . ALA A 1 105 ? -18.984 17.562 3.223 1 77.75 105 ALA A N 1
ATOM 867 C CA . ALA A 1 105 ? -19.969 18.406 2.537 1 77.75 105 ALA A CA 1
ATOM 868 C C . ALA A 1 105 ? -19.891 19.844 3.033 1 77.75 105 ALA A C 1
ATOM 870 O O . ALA A 1 105 ? -20 20.781 2.242 1 77.75 105 ALA A O 1
ATOM 871 N N . GLU A 1 106 ? -19.719 19.938 4.258 1 78.06 106 GLU A N 1
ATOM 872 C CA . GLU A 1 106 ? -19.641 21.266 4.863 1 78.06 106 GLU A CA 1
ATOM 873 C C . GLU A 1 106 ? -18.25 21.547 5.414 1 78.06 106 GLU A C 1
ATOM 875 O O . GLU A 1 106 ? -17.656 20.688 6.074 1 78.06 106 GLU A O 1
ATOM 880 N N . HIS A 1 107 ? -17.719 22.641 4.887 1 70.44 107 HIS A N 1
ATOM 881 C CA . HIS A 1 107 ? -16.391 23 5.344 1 70.44 107 HIS A CA 1
ATOM 882 C C . HIS A 1 107 ? -16.438 23.781 6.652 1 70.44 107 HIS A C 1
ATOM 884 O O . HIS A 1 107 ? -17.312 24.625 6.844 1 70.44 107 HIS A O 1
ATOM 890 N N . SER A 1 108 ? -15.906 23.188 7.695 1 69.25 108 SER A N 1
ATOM 891 C CA . SER A 1 108 ? -15.82 23.891 8.977 1 69.25 108 SER A CA 1
ATOM 892 C C . SER A 1 108 ? -14.445 24.516 9.172 1 69.25 108 SER A C 1
ATOM 894 O O . SER A 1 108 ? -13.445 24.016 8.641 1 69.25 108 SER A O 1
ATOM 896 N N . ALA A 1 109 ? -14.492 25.609 9.859 1 71.25 109 ALA A N 1
ATOM 897 C CA . ALA A 1 109 ? -13.242 26.25 10.258 1 71.25 109 ALA A CA 1
ATOM 898 C C . ALA A 1 109 ? -12.484 25.391 11.273 1 71.25 109 ALA A C 1
ATOM 900 O O . ALA A 1 109 ? -13.086 24.859 12.211 1 71.25 109 ALA A O 1
ATOM 901 N N . GLY A 1 110 ? -11.305 24.891 11.008 1 77.88 110 GLY A N 1
ATOM 902 C CA . GLY A 1 110 ? -10.492 24.172 11.977 1 77.88 110 GLY A CA 1
ATOM 903 C C . GLY A 1 110 ? -10.422 22.688 11.719 1 77.88 110 GLY A C 1
ATOM 904 O O . GLY A 1 110 ? -10.016 21.922 12.594 1 77.88 110 GLY A O 1
ATOM 905 N N . GLY A 1 111 ? -10.969 22.344 10.703 1 84.75 111 GLY A N 1
ATOM 906 C CA . GLY A 1 111 ? -10.922 20.922 10.422 1 84.75 111 GLY A CA 1
ATOM 907 C C . GLY A 1 111 ? -9.586 20.469 9.875 1 84.75 111 GLY A C 1
ATOM 908 O O . GLY A 1 111 ? -8.672 21.281 9.688 1 84.75 111 GLY A O 1
ATOM 909 N N . VAL A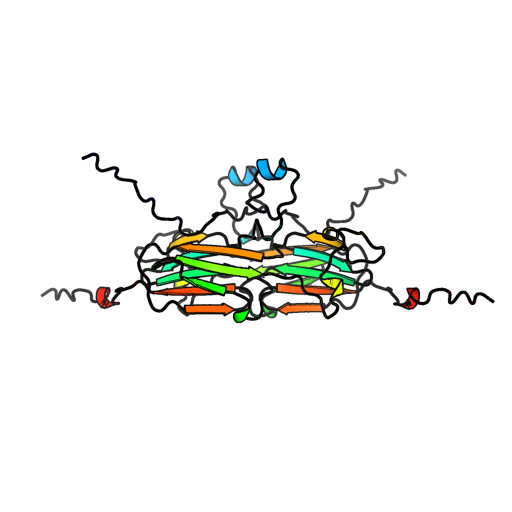 1 112 ? -9.461 19.25 9.758 1 92.88 112 VAL A N 1
ATOM 910 C CA . VAL A 1 112 ? -8.242 18.641 9.227 1 92.88 112 VAL A CA 1
ATOM 911 C C . VAL A 1 112 ? -8.219 18.781 7.703 1 92.88 112 VAL A C 1
ATOM 913 O O . VAL A 1 112 ? -9.211 18.484 7.035 1 92.88 112 VAL A O 1
ATOM 916 N N . HIS A 1 113 ? -7.09 19.297 7.191 1 91.81 113 HIS A N 1
ATOM 917 C CA . HIS A 1 113 ? -6.98 19.484 5.75 1 91.81 113 HIS A CA 1
ATOM 918 C C . HIS A 1 113 ? -6.035 18.469 5.129 1 91.81 113 HIS A C 1
ATOM 920 O O . HIS A 1 113 ? -4.91 18.297 5.602 1 91.81 113 HIS A O 1
ATOM 926 N N . LEU A 1 114 ? -6.516 17.859 4.082 1 91.94 114 LEU A N 1
ATOM 927 C CA . LEU A 1 114 ? -5.672 16.953 3.311 1 91.94 114 LEU A CA 1
ATOM 928 C C . LEU A 1 114 ? -4.848 17.719 2.281 1 91.94 114 LEU A C 1
ATOM 930 O O . LEU A 1 114 ? -5.367 18.109 1.234 1 91.94 114 LEU A O 1
ATOM 934 N N . LEU A 1 115 ? -3.609 17.844 2.543 1 91.75 115 LEU A N 1
ATOM 935 C CA . LEU A 1 115 ? -2.744 18.641 1.673 1 91.75 115 LEU A CA 1
ATOM 936 C C . LEU A 1 115 ? -2.246 17.797 0.499 1 91.75 115 LEU A C 1
ATOM 938 O O . LEU A 1 115 ? -2.088 18.312 -0.612 1 91.75 115 LEU A O 1
ATOM 942 N N . VAL A 1 116 ? -1.91 16.578 0.732 1 90.62 116 VAL A N 1
ATOM 943 C CA . VAL A 1 116 ? -1.521 15.586 -0.262 1 90.62 116 VAL A CA 1
ATOM 944 C C . VAL A 1 116 ? -2.287 14.289 -0.02 1 90.62 116 VAL A C 1
ATOM 946 O O . VAL A 1 116 ? -2.314 13.773 1.101 1 90.62 116 VAL A O 1
ATOM 949 N N . GLY A 1 117 ? -2.969 13.805 -1.012 1 91.44 117 GLY A N 1
ATOM 950 C CA . GLY A 1 117 ? -3.709 12.555 -0.941 1 91.44 117 GLY A CA 1
ATOM 951 C C . GLY A 1 117 ? -3.346 11.586 -2.049 1 91.44 117 GLY A C 1
ATOM 952 O O . GLY A 1 117 ? -3.902 11.648 -3.146 1 91.44 117 GLY A O 1
ATOM 953 N N . GLU A 1 118 ? -2.463 10.734 -1.74 1 90.19 118 GLU A N 1
ATOM 954 C CA . GLU A 1 118 ? -2.045 9.758 -2.746 1 90.19 118 GLU A CA 1
ATOM 955 C C . GLU A 1 118 ? -2.578 8.367 -2.424 1 90.19 118 GLU A C 1
ATOM 957 O O . GLU A 1 118 ? -2.615 7.492 -3.293 1 90.19 118 GLU A O 1
ATOM 962 N N . ARG A 1 119 ? -2.971 8.164 -1.179 1 93.12 119 ARG A N 1
ATOM 963 C CA . ARG A 1 119 ? -3.391 6.84 -0.741 1 93.12 119 ARG A CA 1
ATOM 964 C C . ARG A 1 119 ? -4.828 6.551 -1.163 1 93.12 119 ARG A C 1
ATOM 966 O O . ARG A 1 119 ? -5.652 7.469 -1.243 1 93.12 119 ARG A O 1
ATOM 973 N N . ARG A 1 120 ? -5.074 5.277 -1.346 1 89.69 120 ARG A N 1
ATOM 974 C CA . ARG A 1 120 ? -6.414 4.828 -1.7 1 89.69 120 ARG A CA 1
ATOM 975 C C . ARG A 1 120 ? -7.215 4.453 -0.456 1 89.69 120 ARG A C 1
ATOM 977 O O . ARG A 1 120 ? -7.277 3.279 -0.084 1 89.69 120 ARG A O 1
ATOM 984 N N . VAL A 1 121 ? -7.812 5.398 0.05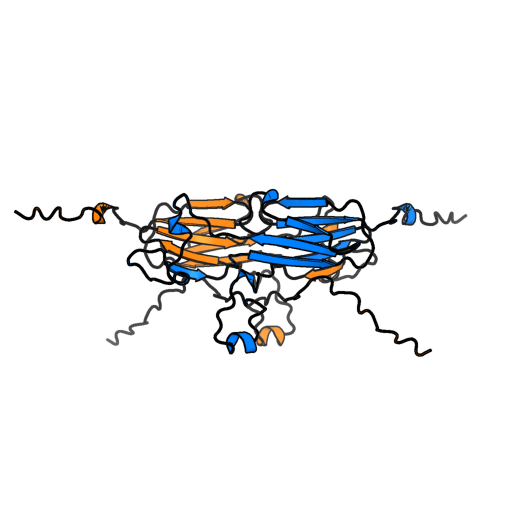2 1 91.38 121 VAL A N 1
ATOM 985 C CA . VAL A 1 121 ? -8.602 5.203 1.266 1 91.38 121 VAL A CA 1
ATOM 986 C C . VAL A 1 121 ? -10.047 4.887 0.898 1 91.38 121 VAL A C 1
ATOM 988 O O . VAL A 1 121 ? -10.602 5.477 -0.034 1 91.38 121 VAL A O 1
ATOM 991 N N . GLY A 1 122 ? -10.664 3.943 1.591 1 92.88 122 GLY A N 1
ATOM 992 C CA . GLY A 1 122 ? -12.047 3.568 1.323 1 92.88 122 GLY A CA 1
ATOM 993 C C . GLY A 1 122 ? -12.219 2.084 1.052 1 92.88 122 GLY A C 1
ATOM 994 O O . GLY A 1 122 ? -11.305 1.294 1.296 1 92.88 122 GLY A O 1
ATOM 995 N N . PRO A 1 123 ? -13.453 1.756 0.638 1 94.31 123 PRO A N 1
ATOM 996 C CA . PRO A 1 123 ? -13.695 0.35 0.311 1 94.31 123 PRO A CA 1
ATOM 997 C C . PRO A 1 123 ? -12.883 -0.131 -0.884 1 94.31 123 PRO A C 1
ATOM 999 O O . PRO A 1 123 ? -12.562 0.659 -1.775 1 94.31 123 PRO A O 1
ATOM 1002 N N . PHE A 1 124 ? -12.562 -1.36 -0.894 1 93.81 124 PHE A N 1
ATOM 1003 C CA . PHE A 1 124 ? -11.867 -1.95 -2.033 1 93.81 124 PHE A CA 1
ATOM 1004 C C . PHE A 1 124 ? -12.453 -3.316 -2.375 1 93.81 124 PHE A C 1
ATOM 1006 O O . PHE A 1 124 ? -13.164 -3.912 -1.566 1 93.81 124 PHE A O 1
ATOM 1013 N N . ARG A 1 125 ? -12.164 -3.732 -3.488 1 93.62 125 ARG A N 1
ATOM 1014 C CA . ARG A 1 125 ? -12.57 -5.039 -3.99 1 93.62 125 ARG A CA 1
ATOM 1015 C C . ARG A 1 125 ? -11.609 -5.539 -5.062 1 93.62 125 ARG A C 1
ATOM 1017 O O . ARG A 1 125 ? -11.188 -4.777 -5.934 1 93.62 125 ARG A O 1
ATOM 1024 N N . ARG A 1 126 ? -11.273 -6.781 -4.965 1 93.38 126 ARG A N 1
ATOM 1025 C CA . ARG A 1 126 ? -10.422 -7.398 -5.98 1 93.38 126 ARG A CA 1
ATOM 1026 C C . ARG A 1 126 ? -10.852 -8.836 -6.246 1 93.38 126 ARG A C 1
ATOM 1028 O O . ARG A 1 126 ? -11.18 -9.578 -5.316 1 93.38 126 ARG A O 1
ATOM 1035 N N . TYR A 1 127 ? -10.773 -9.211 -7.488 1 92 127 TYR A N 1
ATOM 1036 C CA . TYR A 1 127 ? -11.016 -10.594 -7.875 1 92 127 TYR A CA 1
ATOM 1037 C C . TYR A 1 127 ? -9.711 -11.297 -8.258 1 92 127 TYR A C 1
ATOM 1039 O O . TYR A 1 127 ? -8.867 -10.719 -8.945 1 92 127 TYR A O 1
ATOM 1047 N N . ILE A 1 128 ? -9.594 -12.492 -7.824 1 93.56 128 ILE A N 1
ATOM 1048 C CA . ILE A 1 128 ? -8.461 -13.344 -8.156 1 93.56 128 ILE A CA 1
ATOM 1049 C C . ILE A 1 128 ? -8.953 -14.633 -8.805 1 93.56 128 ILE A C 1
ATOM 1051 O O . ILE A 1 128 ? -9.734 -15.383 -8.211 1 93.56 128 ILE A O 1
ATOM 1055 N N . ASN A 1 129 ? -8.5 -14.898 -9.969 1 93.38 129 ASN A N 1
ATOM 1056 C CA . ASN A 1 129 ? -8.867 -16.109 -10.703 1 93.38 129 ASN A CA 1
ATOM 1057 C C . ASN A 1 129 ? -7.66 -17.016 -10.914 1 93.38 129 ASN A C 1
ATOM 1059 O O . ASN A 1 129 ? -6.664 -16.609 -11.508 1 93.38 129 ASN A O 1
ATOM 1063 N N . PHE A 1 130 ? -7.867 -18.156 -10.477 1 92.94 130 PHE A N 1
ATOM 1064 C CA . PHE A 1 130 ? -6.777 -19.109 -10.656 1 92.94 130 PHE A CA 1
ATOM 1065 C C . PHE A 1 130 ? -6.891 -19.812 -12 1 92.94 130 PHE A C 1
ATOM 1067 O O . PHE A 1 130 ? -7.973 -20.281 -12.375 1 92.94 130 PHE A O 1
ATOM 1074 N N . PRO A 1 131 ? -5.828 -19.953 -12.672 1 91.5 131 PRO A N 1
ATOM 1075 C CA . PRO A 1 131 ? -5.844 -20.625 -13.977 1 91.5 131 PRO A CA 1
ATOM 1076 C C . PRO A 1 131 ? -6.184 -22.109 -13.875 1 91.5 131 PRO A C 1
ATOM 1078 O O . PRO A 1 131 ? -6.703 -22.688 -14.836 1 91.5 131 PRO A O 1
ATOM 1081 N N . THR A 1 132 ? -5.836 -22.719 -12.805 1 92.06 132 THR A N 1
ATOM 1082 C CA . THR A 1 132 ? -6.129 -24.125 -12.555 1 92.06 132 THR A CA 1
ATOM 1083 C C . THR A 1 132 ? -6.828 -24.312 -11.211 1 92.06 132 THR A C 1
ATOM 1085 O O . THR A 1 132 ? -6.918 -23.359 -10.422 1 92.06 132 THR A O 1
ATOM 1088 N N . GLU A 1 133 ? -7.238 -25.484 -11.016 1 92 133 GLU A N 1
ATOM 1089 C CA . GLU A 1 133 ? -7.84 -25.797 -9.719 1 92 133 GLU A CA 1
ATOM 1090 C C . GLU A 1 133 ? -6.793 -25.766 -8.609 1 92 133 GLU A C 1
ATOM 1092 O O . GLU A 1 133 ? -5.656 -26.203 -8.812 1 92 133 GLU A O 1
ATOM 1097 N N . VAL A 1 134 ? -7.27 -25.203 -7.5 1 94.38 134 VAL A N 1
ATOM 1098 C CA . VAL A 1 134 ? -6.371 -25.094 -6.359 1 94.38 134 VAL A CA 1
ATOM 1099 C C . VAL A 1 134 ? -6.988 -25.781 -5.141 1 94.38 134 VAL A C 1
ATOM 1101 O O . VAL A 1 134 ? -8.18 -26.094 -5.141 1 94.38 134 VAL A O 1
ATOM 1104 N N . GLU A 1 135 ? -6.109 -26.094 -4.168 1 93.5 135 GLU A N 1
ATOM 1105 C CA . GLU A 1 135 ? -6.551 -26.719 -2.924 1 93.5 135 GLU A CA 1
ATOM 1106 C C . GLU A 1 135 ? -5.785 -26.172 -1.726 1 93.5 135 GLU A C 1
ATOM 1108 O O . GLU A 1 135 ? -4.719 -25.578 -1.886 1 93.5 135 GLU A O 1
ATOM 1113 N N . ASN A 1 136 ? -6.461 -26.234 -0.511 1 94.5 136 ASN A N 1
ATOM 1114 C CA . ASN A 1 136 ? -5.828 -25.844 0.745 1 94.5 136 ASN A CA 1
ATOM 1115 C C . ASN A 1 136 ? -5.316 -24.406 0.699 1 94.5 136 ASN A C 1
ATOM 1117 O O . ASN A 1 136 ? -4.176 -24.141 1.071 1 94.5 136 ASN A O 1
ATOM 1121 N N . VAL A 1 137 ? -6.102 -23.547 0.166 1 95.38 137 VAL A N 1
ATOM 1122 C CA . VAL A 1 137 ? -5.727 -22.141 0.029 1 95.38 137 VAL A CA 1
ATOM 1123 C C . VAL A 1 137 ? -5.617 -21.5 1.41 1 95.38 137 VAL A C 1
ATOM 1125 O O . VAL A 1 137 ? -6.512 -21.656 2.246 1 95.38 137 VAL A O 1
ATOM 1128 N N . SER A 1 138 ? -4.488 -20.906 1.63 1 96.62 138 SER A N 1
ATOM 1129 C CA . SER A 1 138 ? -4.262 -20.219 2.896 1 96.62 138 SER A CA 1
ATOM 1130 C C . SER A 1 138 ? -4.098 -18.719 2.686 1 96.62 138 SER A C 1
ATOM 1132 O O . SER A 1 138 ? -3.494 -18.281 1.701 1 96.62 138 SER A O 1
ATOM 1134 N N . VAL A 1 139 ? -4.66 -17.953 3.609 1 96.44 139 VAL A N 1
ATOM 1135 C CA . VAL A 1 139 ? -4.617 -16.5 3.539 1 96.44 139 VAL A CA 1
ATOM 1136 C C . VAL A 1 139 ? -4.086 -15.93 4.855 1 96.44 139 VAL A C 1
ATOM 1138 O O . VAL A 1 139 ? -4.598 -16.266 5.93 1 96.44 139 VAL A O 1
ATOM 1141 N N . THR A 1 140 ? -3.066 -15.148 4.785 1 96.75 140 THR A N 1
ATOM 1142 C CA . THR A 1 140 ? -2.482 -14.516 5.961 1 96.75 140 THR A CA 1
ATOM 1143 C C . THR A 1 140 ? -2.291 -13.023 5.738 1 96.75 140 THR A C 1
ATOM 1145 O O . THR A 1 140 ? -2.129 -12.57 4.598 1 96.75 140 THR A O 1
ATOM 1148 N N . LEU A 1 141 ? -2.438 -12.234 6.75 1 96.94 141 LEU A N 1
ATOM 1149 C CA . LEU A 1 141 ? -2.188 -10.797 6.727 1 96.94 141 LEU A CA 1
ATOM 1150 C C . LEU A 1 141 ? -0.95 -10.453 7.547 1 96.94 141 LEU A C 1
ATOM 1152 O O . LEU A 1 141 ? -0.869 -10.789 8.734 1 96.94 141 LEU A O 1
ATOM 1156 N N . GLU A 1 142 ? -0.007 -9.844 6.871 1 95.94 142 GLU A N 1
ATOM 1157 C CA . GLU A 1 142 ? 1.23 -9.461 7.543 1 95.94 142 GLU A CA 1
ATOM 1158 C C . GLU A 1 142 ? 1.735 -8.109 7.051 1 95.94 142 GLU A C 1
ATOM 1160 O O . GLU A 1 142 ? 1.982 -7.934 5.855 1 95.94 142 GLU A O 1
ATOM 1165 N N . ALA A 1 143 ? 1.87 -7.105 7.926 1 96.31 143 ALA A N 1
ATOM 1166 C CA . ALA A 1 143 ? 2.461 -5.809 7.617 1 96.31 143 ALA A CA 1
ATOM 1167 C C . ALA A 1 143 ? 1.719 -5.129 6.473 1 96.31 143 ALA A C 1
ATOM 1169 O O . ALA A 1 1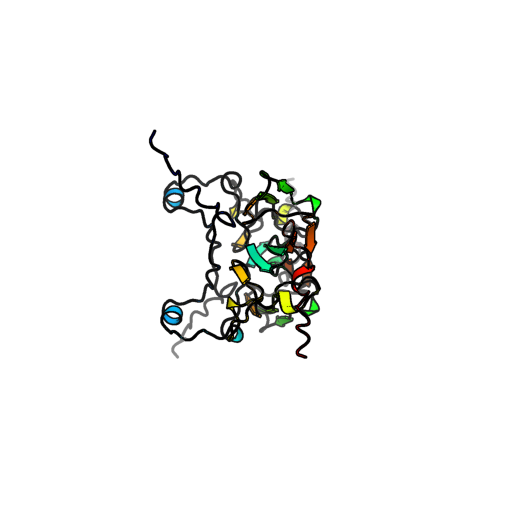43 ? 2.342 -4.602 5.547 1 96.31 143 ALA A O 1
ATOM 1170 N N . GLY A 1 144 ? 0.425 -5.242 6.496 1 96.88 144 GLY A N 1
ATOM 1171 C CA . GLY A 1 144 ? -0.385 -4.57 5.492 1 96.88 144 GLY A CA 1
ATOM 1172 C C . GLY A 1 144 ? -0.37 -5.266 4.145 1 96.88 144 GLY A C 1
ATOM 1173 O O . GLY A 1 144 ? -0.727 -4.672 3.129 1 96.88 144 GLY A O 1
ATOM 1174 N N . LEU A 1 145 ? 0.123 -6.453 4.168 1 97.38 145 LEU A N 1
ATOM 1175 C CA . LEU A 1 145 ? 0.181 -7.273 2.965 1 97.38 145 LEU A CA 1
ATOM 1176 C C . LEU A 1 145 ? -0.626 -8.555 3.143 1 97.38 145 LEU A C 1
ATOM 1178 O O . LEU A 1 145 ? -0.339 -9.359 4.035 1 97.38 145 LEU A O 1
ATOM 1182 N N . LEU A 1 146 ? -1.654 -8.742 2.328 1 97.5 146 LEU A N 1
ATOM 1183 C CA . LEU A 1 146 ? -2.406 -9.992 2.311 1 97.5 146 LEU A CA 1
ATOM 1184 C C . LEU A 1 146 ? -1.712 -11.031 1.436 1 97.5 146 LEU A C 1
ATOM 1186 O O . LEU A 1 146 ? -1.478 -10.789 0.249 1 97.5 146 LEU A O 1
ATOM 1190 N N . LYS A 1 147 ? -1.394 -12.117 2.053 1 97.62 147 LYS A N 1
ATOM 1191 C CA . LYS A 1 147 ? -0.677 -13.172 1.348 1 97.62 147 LYS A CA 1
ATOM 1192 C C . LYS A 1 147 ? -1.57 -14.391 1.134 1 97.62 147 LYS A C 1
ATOM 1194 O O . LYS A 1 147 ? -2.117 -14.945 2.092 1 97.62 147 LYS A O 1
ATOM 1199 N N . ILE A 1 148 ? -1.714 -14.836 -0.053 1 97.19 148 ILE A N 1
ATOM 1200 C CA . ILE A 1 148 ? -2.525 -15.992 -0.405 1 97.19 148 ILE A CA 1
ATOM 1201 C C . ILE A 1 148 ? -1.643 -17.078 -1.03 1 97.19 148 ILE A C 1
ATOM 1203 O O . ILE A 1 148 ? -0.948 -16.812 -2.018 1 97.19 148 ILE A O 1
ATOM 1207 N N . ARG A 1 149 ? -1.659 -18.156 -0.487 1 97.38 149 ARG A N 1
ATOM 1208 C CA . ARG A 1 149 ? -0.998 -19.344 -1.037 1 97.38 149 ARG A CA 1
ATOM 1209 C C . ARG A 1 149 ? -2.02 -20.359 -1.537 1 97.38 149 ARG A C 1
ATOM 1211 O O . ARG A 1 149 ? -2.895 -20.781 -0.785 1 97.38 149 ARG A O 1
ATOM 1218 N N . ALA A 1 150 ? -1.874 -20.719 -2.777 1 96.44 150 ALA A N 1
ATOM 1219 C CA . ALA A 1 150 ? -2.854 -21.609 -3.389 1 96.44 150 ALA A CA 1
ATOM 1220 C C . ALA A 1 150 ? -2.166 -22.766 -4.105 1 96.44 150 ALA A C 1
ATOM 1222 O O . ALA A 1 150 ? -1.837 -22.672 -5.293 1 96.44 150 ALA A O 1
ATOM 1223 N N . PRO A 1 151 ? -2 -23.875 -3.408 1 96.44 151 PRO A N 1
ATOM 1224 C CA . PRO A 1 151 ? -1.43 -25.047 -4.074 1 96.44 151 PRO A CA 1
ATOM 1225 C C . PRO A 1 151 ? -2.301 -25.562 -5.219 1 96.44 151 PRO A C 1
ATOM 1227 O O . PRO A 1 151 ? -3.529 -25.562 -5.113 1 96.44 151 PRO A O 1
ATOM 1230 N N . LYS A 1 152 ? -1.605 -25.906 -6.312 1 94.06 152 LYS A N 1
ATOM 1231 C CA . LYS A 1 152 ? -2.336 -26.469 -7.441 1 94.06 152 LYS A CA 1
ATOM 1232 C C . LYS A 1 152 ? -2.824 -27.875 -7.133 1 94.06 152 LYS A C 1
ATOM 1234 O O . LYS A 1 152 ? -2.086 -28.688 -6.57 1 94.06 152 LYS A O 1
ATOM 1239 N N . LYS A 1 153 ? -4.035 -28.047 -7.445 1 93.06 153 LYS A N 1
ATOM 1240 C CA . LYS A 1 153 ? -4.602 -29.375 -7.168 1 93.06 153 LYS A CA 1
ATOM 1241 C C . LYS A 1 153 ? -3.867 -30.453 -7.945 1 93.06 153 LYS A C 1
ATOM 1243 O O . LYS A 1 153 ? -3.629 -30.312 -9.148 1 93.06 153 LYS A O 1
ATOM 1248 N N . GLY A 1 154 ? -3.527 -31.562 -7.277 1 86.81 154 GLY A N 1
ATOM 1249 C CA . GLY A 1 154 ? -2.953 -32.75 -7.898 1 86.81 154 GLY A CA 1
ATOM 1250 C C . GLY A 1 154 ? -1.458 -32.625 -8.125 1 86.81 154 GLY A C 1
ATOM 1251 O O . GLY A 1 154 ? -0.843 -33.531 -8.711 1 86.81 154 GLY A O 1
ATOM 1252 N N . PHE A 1 155 ? -1.002 -31.438 -7.898 1 74.62 155 PHE A N 1
ATOM 1253 C CA . PHE A 1 155 ? 0.441 -31.328 -8.078 1 74.62 155 PHE A CA 1
ATOM 1254 C C . PHE A 1 155 ? 1.179 -32.219 -7.094 1 74.62 155 PHE A C 1
ATOM 1256 O O . PHE A 1 155 ? 0.96 -32.156 -5.883 1 74.62 155 PHE A O 1
ATOM 1263 N N . SER A 1 156 ? 1.361 -33.469 -7.48 1 59.28 156 SER A N 1
ATOM 1264 C CA . SER A 1 156 ? 2.141 -34.406 -6.688 1 59.28 156 SER A CA 1
ATOM 1265 C C . SER A 1 156 ? 3.637 -34.219 -6.93 1 59.28 156 SER A C 1
ATOM 1267 O O . SER A 1 156 ? 4.055 -33.906 -8.039 1 59.28 156 SER A O 1
ATOM 1269 N N . GLU A 1 157 ? 4.359 -33.625 -6.016 1 51.56 157 GLU A N 1
ATOM 1270 C CA . GLU A 1 157 ? 5.816 -33.562 -6.086 1 51.56 157 GLU A CA 1
ATOM 1271 C C . GLU A 1 157 ? 6.379 -34.781 -6.809 1 51.56 157 GLU A C 1
ATOM 1273 O O . GLU A 1 157 ? 7.598 -34.969 -6.836 1 51.56 157 GLU A O 1
ATOM 1278 N N . VAL A 1 158 ? 5.707 -35.562 -7.492 1 42.53 158 VAL A N 1
ATOM 1279 C CA . VAL A 1 158 ? 6.32 -36.75 -8.07 1 42.53 158 VAL A CA 1
ATOM 1280 C C . VAL A 1 158 ? 7.289 -36.344 -9.18 1 42.53 158 VAL A C 1
ATOM 1282 O O . VAL A 1 158 ? 8.055 -37.188 -9.68 1 42.53 158 VAL A O 1
ATOM 1285 N N . ALA A 1 159 ? 7.133 -35.281 -9.805 1 44.03 159 ALA A N 1
ATOM 1286 C CA . ALA A 1 159 ? 7.93 -35.188 -11.023 1 44.03 159 ALA A CA 1
ATOM 1287 C C . ALA A 1 159 ? 9.422 -35.188 -10.703 1 44.03 159 ALA A C 1
ATOM 1289 O O . ALA A 1 159 ? 10.258 -35.375 -11.594 1 44.03 159 ALA A O 1
ATOM 1290 N N . LYS A 1 160 ? 9.859 -34.656 -9.656 1 42.12 160 LYS A N 1
ATOM 1291 C CA . LYS A 1 160 ? 11.305 -34.812 -9.547 1 42.12 160 LYS A CA 1
ATOM 1292 C C . LYS A 1 160 ? 11.688 -36.281 -9.477 1 42.12 160 LYS A C 1
ATOM 1294 O O . LYS A 1 160 ? 12.844 -36.625 -9.195 1 42.12 160 LYS A O 1
ATOM 1299 N N . ALA A 1 161 ? 10.766 -37.094 -9.461 1 37.34 161 ALA A N 1
ATOM 1300 C CA . ALA A 1 161 ? 11.242 -38.469 -9.539 1 37.34 161 ALA A CA 1
ATOM 1301 C C . ALA A 1 161 ? 11.805 -38.781 -10.914 1 37.34 161 ALA A C 1
ATOM 1303 O O . ALA A 1 161 ? 11.078 -39.25 -11.812 1 37.34 161 ALA A O 1
ATOM 1304 N N . LYS A 1 162 ? 12.312 -37.906 -11.562 1 38.47 162 LYS A N 1
ATOM 1305 C CA . LYS A 1 162 ? 13.031 -38.312 -12.758 1 38.47 162 LYS A CA 1
ATOM 1306 C C . LYS A 1 162 ? 13.828 -39.594 -12.492 1 38.47 162 LYS A C 1
ATOM 1308 O O . LYS A 1 162 ? 14.164 -39.906 -11.344 1 38.47 162 LYS A O 1
ATOM 1313 N N . VAL A 1 163 ? 14.336 -40.188 -13.742 1 35.03 163 VAL A N 1
ATOM 1314 C CA . VAL A 1 163 ? 14.984 -41.25 -14.469 1 35.03 163 VAL A CA 1
ATOM 1315 C C . VAL A 1 163 ? 16.438 -41.406 -14.016 1 35.03 163 VAL A C 1
ATOM 1317 O O . VAL A 1 163 ? 17.25 -40.5 -14.234 1 35.03 163 VAL A O 1
ATOM 1320 N N . ASP A 1 164 ? 16.625 -41.688 -12.734 1 36.12 164 ASP A N 1
ATOM 1321 C CA . ASP A 1 164 ? 17.938 -42.312 -12.57 1 36.12 164 ASP A CA 1
ATOM 1322 C C . ASP A 1 164 ? 18.297 -43.188 -13.781 1 36.12 164 ASP A C 1
ATOM 1324 O O . ASP A 1 164 ? 17.734 -44.25 -13.961 1 36.12 164 ASP A O 1
ATOM 1328 N N . VAL A 1 165 ? 18.25 -42.594 -14.953 1 32.28 165 VAL A N 1
ATOM 1329 C CA . VAL A 1 165 ? 18.844 -43.438 -15.992 1 32.28 165 VAL A CA 1
ATOM 1330 C C . VAL A 1 165 ? 20.219 -43.906 -15.555 1 32.28 165 VAL A C 1
ATOM 1332 O O . VAL A 1 165 ? 21.109 -43.094 -15.297 1 32.28 165 VAL A O 1
ATOM 1335 N N . LYS A 1 166 ? 20.281 -45 -14.844 1 33.09 166 LYS A N 1
ATOM 1336 C CA . LYS A 1 166 ? 21.453 -45.844 -14.656 1 33.09 166 LYS A CA 1
ATOM 1337 C C . LYS A 1 166 ? 22.219 -46.031 -15.961 1 33.09 166 LYS A C 1
ATOM 1339 O O . LYS A 1 166 ? 21.656 -46.406 -16.984 1 33.09 166 LYS A O 1
ATOM 1344 N N . HIS A 1 167 ? 22.984 -45.031 -16.391 1 29.22 167 HIS A N 1
ATOM 1345 C CA . HIS A 1 167 ? 24 -45.469 -17.344 1 29.22 167 HIS A CA 1
ATOM 1346 C C . HIS A 1 167 ? 24.812 -46.625 -16.766 1 29.22 167 HIS A C 1
ATOM 1348 O O . HIS A 1 167 ? 25.359 -46.531 -15.672 1 29.22 167 HIS A O 1
ATOM 1354 N N . GLU A 1 168 ? 24.375 -47.906 -17.094 1 27.61 168 GLU A N 1
ATOM 1355 C CA . GLU A 1 168 ? 25.406 -48.938 -17.203 1 27.61 168 GLU A CA 1
ATOM 1356 C C . GLU A 1 168 ? 26.484 -48.531 -18.203 1 27.61 168 GLU A C 1
ATOM 1358 O O . GLU A 1 168 ? 26.188 -47.969 -19.25 1 27.61 168 GLU A O 1
ATOM 1363 N N . MET B 1 1 ? -26.438 -28.219 -35.969 1 27.23 1 MET B N 1
ATOM 1364 C CA . MET B 1 1 ? -26.375 -27.812 -34.562 1 27.23 1 MET B CA 1
ATOM 1365 C C . MET B 1 1 ? -25.172 -26.906 -34.281 1 27.23 1 MET B C 1
ATOM 1367 O O . MET B 1 1 ? -24.031 -27.297 -34.562 1 27.23 1 MET B O 1
ATOM 1371 N N . ALA B 1 2 ? -25.203 -25.719 -34.562 1 29.42 2 ALA B N 1
ATOM 1372 C CA . ALA B 1 2 ? -24.125 -24.75 -34.656 1 29.42 2 ALA B CA 1
ATOM 1373 C C . ALA B 1 2 ? -23.422 -24.594 -33.312 1 29.42 2 ALA B C 1
ATOM 1375 O O . ALA B 1 2 ? -24.062 -24.391 -32.281 1 29.42 2 ALA B O 1
ATOM 1376 N N . TYR B 1 3 ? -22.234 -25.312 -33.094 1 28.5 3 TYR B N 1
ATOM 1377 C CA . TYR B 1 3 ? -21.422 -25.344 -31.875 1 28.5 3 TYR B CA 1
ATOM 1378 C C . TYR B 1 3 ? -20.938 -23.938 -31.5 1 28.5 3 TYR B C 1
ATOM 1380 O O . TYR B 1 3 ? -20.25 -23.297 -32.281 1 28.5 3 TYR B O 1
ATOM 1388 N N . ALA B 1 4 ? -21.812 -23.016 -31.25 1 32.47 4 ALA B N 1
ATOM 1389 C CA . ALA B 1 4 ? -21.375 -21.703 -30.797 1 32.47 4 ALA B CA 1
ATOM 1390 C C . ALA B 1 4 ? -20.188 -21.812 -29.859 1 32.47 4 ALA B C 1
ATOM 1392 O O . ALA B 1 4 ? -20.312 -22.344 -28.75 1 32.47 4 ALA B O 1
ATOM 1393 N N . TYR B 1 5 ? -19 -22.141 -30.219 1 28.95 5 TYR B N 1
ATOM 1394 C CA . TYR B 1 5 ? -17.703 -22.141 -29.531 1 28.95 5 TYR B CA 1
ATOM 1395 C C . TYR B 1 5 ? -17.5 -20.875 -28.719 1 28.95 5 TYR B C 1
ATOM 1397 O O . TYR B 1 5 ? -17.203 -19.812 -29.281 1 28.95 5 TYR B O 1
ATOM 1405 N N . TYR B 1 6 ? -18.531 -20.297 -28.062 1 33.78 6 TYR B N 1
ATOM 1406 C CA . TYR B 1 6 ? -18.297 -19.141 -27.219 1 33.78 6 TYR B CA 1
ATOM 1407 C C . TYR B 1 6 ? -16.906 -19.219 -26.578 1 33.78 6 TYR B C 1
ATOM 1409 O O . TYR B 1 6 ? -16.578 -20.203 -25.906 1 33.78 6 TYR B O 1
ATOM 1417 N N . TYR B 1 7 ? -15.836 -18.922 -27.172 1 36.41 7 TYR B N 1
ATOM 1418 C CA . TYR B 1 7 ? -14.43 -18.844 -26.781 1 36.41 7 TYR B CA 1
ATOM 1419 C C . TYR B 1 7 ? -14.289 -18.359 -25.344 1 36.41 7 TYR B C 1
ATOM 1421 O O . TYR B 1 7 ? -14.648 -17.219 -25.031 1 36.41 7 TYR B O 1
ATOM 1429 N N . ASP B 1 8 ? -14.773 -18.984 -24.312 1 41.44 8 ASP B N 1
ATOM 1430 C CA . ASP B 1 8 ? -14.664 -18.766 -22.859 1 41.44 8 ASP B CA 1
ATOM 1431 C C . ASP B 1 8 ? -13.297 -18.188 -22.5 1 41.44 8 ASP B C 1
ATOM 1433 O O . ASP B 1 8 ? -12.297 -18.906 -22.469 1 41.44 8 ASP B O 1
ATOM 1437 N N . TYR B 1 9 ? -12.945 -17.109 -23.016 1 47.91 9 TYR B N 1
ATOM 1438 C CA . TYR B 1 9 ? -11.727 -16.469 -22.562 1 47.91 9 TYR B CA 1
ATOM 1439 C C . TYR B 1 9 ? -11.523 -16.688 -21.062 1 47.91 9 TYR B C 1
ATOM 1441 O O . TYR B 1 9 ? -12.461 -16.562 -20.281 1 47.91 9 TYR B O 1
ATOM 1449 N N . PRO B 1 10 ? -10.4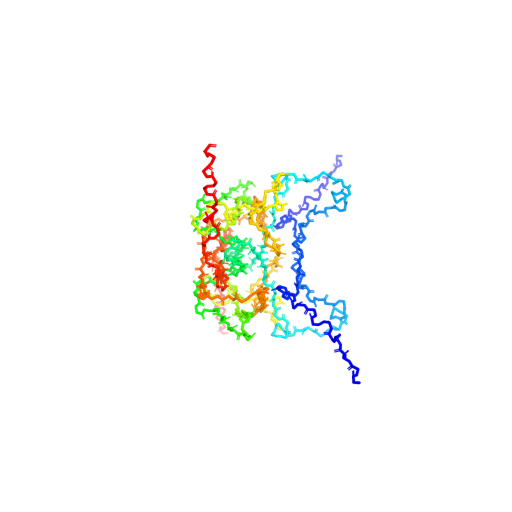77 -17.438 -20.828 1 62.75 10 PRO B N 1
ATOM 1450 C CA . PRO B 1 10 ? -10.203 -17.594 -19.406 1 62.75 10 PRO B CA 1
ATOM 1451 C C . PRO B 1 10 ? -10.266 -16.266 -18.641 1 62.75 10 PRO B C 1
ATOM 1453 O O . PRO B 1 10 ? -9.938 -15.219 -19.203 1 62.75 10 PRO B O 1
ATOM 1456 N N . PRO B 1 11 ? -11.055 -16.219 -17.688 1 69.88 11 PRO B N 1
ATOM 1457 C CA . PRO B 1 11 ? -11.125 -14.984 -16.922 1 69.88 11 PRO B CA 1
ATOM 1458 C C . PRO B 1 11 ? -9.75 -14.414 -16.578 1 69.88 11 PRO B C 1
ATOM 1460 O O . PRO B 1 11 ? -8.781 -15.172 -16.453 1 69.88 11 PRO B O 1
ATOM 1463 N N . PRO B 1 12 ? -9.672 -13.109 -16.656 1 77.88 12 PRO B N 1
ATOM 1464 C CA . PRO B 1 12 ? -8.398 -12.516 -16.25 1 77.88 12 PRO B CA 1
ATOM 1465 C C . PRO B 1 12 ? -7.98 -12.93 -14.844 1 77.88 12 PRO B C 1
ATOM 1467 O O . PRO B 1 12 ? -8.828 -13.234 -14.008 1 77.88 12 PRO B O 1
ATOM 1470 N N . LEU B 1 13 ? -6.781 -13.023 -14.664 1 87.31 13 LEU B N 1
ATOM 1471 C CA . LEU B 1 13 ? -6.23 -13.414 -13.367 1 87.31 13 LEU B CA 1
ATOM 1472 C C . LEU B 1 13 ? -6.73 -12.484 -12.266 1 87.31 13 LEU B C 1
ATOM 1474 O O . LEU B 1 13 ? -6.996 -12.93 -11.148 1 87.31 13 LEU B O 1
ATOM 1478 N N . VAL B 1 14 ? -6.789 -11.148 -12.617 1 82.94 14 VAL B N 1
ATOM 1479 C CA . VAL B 1 14 ? -7.297 -10.148 -11.688 1 82.94 14 VAL B CA 1
ATOM 1480 C C . VAL B 1 14 ? -8.18 -9.148 -12.43 1 82.94 14 VAL B C 1
ATOM 1482 O O . VAL B 1 14 ? -8.07 -9.008 -13.656 1 82.94 14 VAL B O 1
ATOM 1485 N N . ASP B 1 15 ? -9.031 -8.672 -11.758 1 74.94 15 ASP B N 1
ATOM 1486 C CA . ASP B 1 15 ? -9.828 -7.602 -12.352 1 74.94 15 ASP B CA 1
ATOM 1487 C C . ASP B 1 15 ? -9.055 -6.281 -12.352 1 74.94 15 ASP B C 1
ATOM 1489 O O . ASP B 1 15 ? -8.195 -6.055 -11.5 1 74.94 15 ASP B O 1
ATOM 1493 N N . ASN B 1 16 ? -9.344 -5.434 -13.5 1 74.62 16 ASN B N 1
ATOM 1494 C CA . ASN B 1 16 ? -8.82 -4.078 -13.617 1 74.62 16 ASN B CA 1
ATOM 1495 C C . ASN B 1 16 ? -7.301 -4.051 -13.453 1 74.62 16 ASN B C 1
ATOM 1497 O O . ASN B 1 16 ? -6.777 -3.318 -12.609 1 74.62 16 ASN B O 1
ATOM 1501 N N . PRO B 1 17 ? -6.668 -5 -14.211 1 61.28 17 PRO B N 1
ATOM 1502 C CA . PRO B 1 17 ? -5.207 -4.953 -14.125 1 61.28 17 PRO B CA 1
ATOM 1503 C C . PRO B 1 17 ? -4.641 -3.572 -14.453 1 61.28 17 PRO B C 1
ATOM 1505 O O . PRO B 1 17 ? -5.168 -2.873 -15.32 1 61.28 17 PRO B O 1
ATOM 1508 N N . HIS B 1 18 ? -3.717 -3.016 -13.688 1 71.44 18 HIS B N 1
ATOM 1509 C CA . HIS B 1 18 ? -3.096 -1.719 -13.922 1 71.44 18 HIS B CA 1
ATOM 1510 C C . HIS B 1 18 ? -1.598 -1.764 -13.641 1 71.44 18 HIS B C 1
ATOM 1512 O O . HIS B 1 18 ? -1.111 -2.691 -12.992 1 71.44 18 HIS B O 1
ATOM 1518 N N . GLU B 1 19 ? -0.903 -0.976 -14.422 1 61.41 19 GLU B N 1
ATOM 1519 C CA . GLU B 1 19 ? 0.538 -0.878 -14.211 1 61.41 19 GLU B CA 1
ATOM 1520 C C . GLU B 1 19 ? 0.877 0.203 -13.188 1 61.41 19 GLU B C 1
ATOM 1522 O O . GLU B 1 19 ? 0.191 1.224 -13.109 1 61.41 19 GLU B O 1
ATOM 1527 N N . ARG B 1 20 ? 1.651 -0.177 -12.406 1 56.66 20 ARG B N 1
ATOM 1528 C CA . ARG B 1 20 ? 2.127 0.871 -11.508 1 56.66 20 ARG B CA 1
ATOM 1529 C C . ARG B 1 20 ? 2.863 1.96 -12.281 1 56.66 20 ARG B C 1
ATOM 1531 O O . ARG B 1 20 ? 3.818 1.677 -13.008 1 56.66 20 ARG B O 1
ATOM 1538 N N . HIS B 1 21 ? 2.176 2.771 -12.805 1 51.22 21 HIS B N 1
ATOM 1539 C CA . HIS B 1 21 ? 2.975 3.768 -13.508 1 51.22 21 HIS B CA 1
ATOM 1540 C C . HIS B 1 21 ? 4.164 4.215 -12.664 1 51.22 21 HIS B C 1
ATOM 1542 O O . HIS B 1 21 ? 3.992 4.645 -11.516 1 51.22 21 HIS B O 1
ATOM 1548 N N . HIS B 1 22 ? 5.219 3.33 -12.852 1 50.66 22 HIS B N 1
ATOM 1549 C CA . HIS B 1 22 ? 6.387 4.02 -12.312 1 50.66 22 HIS B CA 1
ATOM 1550 C C . HIS B 1 22 ? 6.422 5.477 -12.758 1 50.66 22 HIS B C 1
ATOM 1552 O O . HIS B 1 22 ? 6.289 5.77 -13.953 1 50.66 22 HIS B O 1
ATOM 1558 N N . GLN B 1 23 ? 5.801 6.219 -11.969 1 49.56 23 GLN B N 1
ATOM 1559 C CA . GLN B 1 23 ? 5.617 7.621 -12.328 1 49.56 23 GLN B CA 1
ATOM 1560 C C . GLN B 1 23 ? 6.801 8.141 -13.141 1 49.56 23 GLN B C 1
ATOM 1562 O O . GLN B 1 23 ? 6.676 9.133 -13.859 1 49.56 23 GLN B O 1
ATOM 1567 N N . HIS B 1 24 ? 7.941 7.664 -12.898 1 50.09 24 HIS B N 1
ATOM 1568 C CA . HIS B 1 24 ? 9.031 8.328 -13.609 1 50.09 24 HIS B CA 1
ATOM 1569 C C . HIS B 1 24 ? 9.242 7.711 -14.992 1 50.09 24 HIS B C 1
ATOM 1571 O O . HIS B 1 24 ? 10.328 7.84 -15.57 1 50.09 24 HIS B O 1
ATOM 1577 N N . GLN B 1 25 ? 8.367 6.918 -15.367 1 51.38 25 GLN B N 1
ATOM 1578 C CA . GLN B 1 25 ? 8.773 6.523 -16.703 1 51.38 25 GLN B CA 1
ATOM 1579 C C . GLN B 1 25 ? 8.492 7.633 -17.719 1 51.38 25 GLN B C 1
ATOM 1581 O O . GLN B 1 25 ? 7.352 7.824 -18.141 1 51.38 25 GLN B O 1
ATOM 1586 N N . SER B 1 26 ? 9.344 8.57 -17.562 1 49.56 26 SER B N 1
ATOM 1587 C CA . SER B 1 26 ? 9.289 9.594 -18.609 1 49.56 26 SER B CA 1
ATOM 1588 C C . SER B 1 26 ? 9.336 8.969 -20 1 49.56 26 SER B C 1
ATOM 1590 O O . SER B 1 26 ? 9.898 7.887 -20.172 1 49.56 26 SER B O 1
ATOM 1592 N N . LEU B 1 27 ? 8.406 9.469 -20.734 1 55.84 27 LEU B N 1
ATOM 1593 C CA . LEU B 1 27 ? 8.453 9.102 -22.156 1 55.84 27 LEU B CA 1
ATOM 1594 C C . LEU B 1 27 ? 9.891 8.953 -22.625 1 55.84 27 LEU B C 1
ATOM 1596 O O . LEU B 1 27 ? 10.195 8.055 -23.406 1 55.84 27 LEU B O 1
ATOM 1600 N N . VAL B 1 28 ? 10.625 9.828 -22.141 1 56.12 28 VAL B N 1
ATOM 1601 C CA . VAL B 1 28 ? 12.023 9.82 -22.547 1 56.12 28 VAL B CA 1
ATOM 1602 C C . VAL B 1 28 ? 12.695 8.531 -22.078 1 56.12 28 VAL B C 1
ATOM 1604 O O . VAL B 1 28 ? 13.469 7.922 -22.812 1 56.12 28 VAL B O 1
ATOM 1607 N N . GLN B 1 29 ? 12.344 8.289 -20.844 1 55.88 29 GLN B N 1
ATOM 1608 C CA . GLN B 1 29 ? 12.953 7.07 -20.328 1 55.88 29 GLN B CA 1
ATOM 1609 C C . GLN B 1 29 ? 12.43 5.836 -21.062 1 55.88 29 GLN B C 1
ATOM 1611 O O . GLN B 1 29 ? 13.188 4.898 -21.328 1 55.88 29 GLN B O 1
ATOM 1616 N N . TYR B 1 30 ? 11.148 5.984 -21.281 1 55.69 30 TYR B N 1
ATOM 1617 C CA . TYR B 1 30 ? 10.539 4.91 -22.062 1 55.69 30 TYR B CA 1
ATOM 1618 C C . TYR B 1 30 ? 11.227 4.77 -23.422 1 55.69 30 TYR B C 1
ATOM 1620 O O . TYR B 1 30 ? 11.453 3.656 -23.891 1 55.69 30 TYR B O 1
ATOM 1628 N N . LEU B 1 31 ? 11.5 5.914 -23.859 1 59.03 31 LEU B N 1
ATOM 1629 C CA . LEU B 1 31 ? 12.148 5.906 -25.172 1 59.03 31 LEU B CA 1
ATOM 1630 C C . LEU B 1 31 ? 13.625 5.539 -25.031 1 59.03 31 LEU B C 1
ATOM 1632 O O . LEU B 1 31 ? 14.227 5.043 -25.984 1 59.03 31 LEU B O 1
ATOM 1636 N N . ALA B 1 32 ? 14.102 6.043 -23.812 1 54.81 32 ALA B N 1
ATOM 1637 C CA . ALA B 1 32 ? 15.523 5.762 -23.641 1 54.81 32 ALA B CA 1
ATOM 1638 C C . ALA B 1 32 ? 15.75 4.312 -23.219 1 54.81 32 ALA B C 1
ATOM 1640 O O . ALA B 1 32 ? 15.078 3.814 -22.297 1 54.81 32 ALA B O 1
ATOM 1641 N N . ARG B 1 33 ? 15.578 3.35 -23.953 1 52.5 33 ARG B N 1
ATOM 1642 C CA . ARG B 1 33 ? 15.75 1.903 -23.875 1 52.5 33 ARG B CA 1
ATOM 1643 C C . ARG B 1 33 ? 16.594 1.509 -22.672 1 52.5 33 ARG B C 1
ATOM 1645 O O . ARG B 1 33 ? 17.172 0.425 -22.641 1 52.5 33 ARG B O 1
ATOM 1652 N N . ARG B 1 34 ? 17.047 2.502 -21.891 1 50.44 34 ARG B N 1
ATOM 1653 C CA . ARG B 1 34 ? 17.891 2.049 -20.781 1 50.44 34 ARG B CA 1
ATOM 1654 C C . ARG B 1 34 ? 17.031 1.694 -19.562 1 50.44 34 ARG B C 1
ATOM 1656 O O . ARG B 1 34 ? 16.141 2.451 -19.188 1 50.44 34 ARG B O 1
ATOM 1663 N N . HIS B 1 35 ? 16.922 0.502 -19.359 1 54.66 35 HIS B N 1
ATOM 1664 C CA . HIS B 1 35 ? 16.25 0.012 -18.172 1 54.66 35 HIS B CA 1
ATOM 1665 C C . HIS B 1 35 ? 16.781 0.697 -16.922 1 54.66 35 HIS B C 1
ATOM 1667 O O . HIS B 1 35 ? 17.938 0.491 -16.531 1 54.66 35 HIS B O 1
ATOM 1673 N N . PRO B 1 36 ? 16.266 1.82 -16.562 1 55.53 36 PRO B N 1
ATOM 1674 C CA . PRO B 1 36 ? 16.812 2.486 -15.375 1 55.53 36 PRO B CA 1
ATOM 1675 C C . PRO B 1 36 ? 16.969 1.543 -14.188 1 55.53 36 PRO B C 1
ATOM 1677 O O . PRO B 1 36 ? 16.172 0.629 -14.008 1 55.53 36 PRO B O 1
ATOM 1680 N N . ARG B 1 37 ? 18.25 1.419 -13.734 1 61.97 37 ARG B N 1
ATOM 1681 C CA . ARG B 1 37 ? 18.469 0.675 -12.5 1 61.97 37 ARG B CA 1
ATOM 1682 C C . ARG B 1 37 ? 17.547 1.161 -11.391 1 61.97 37 ARG B C 1
ATOM 1684 O O . ARG B 1 37 ? 17.375 2.367 -11.203 1 61.97 37 ARG B O 1
ATOM 1691 N N . PRO B 1 38 ? 16.797 0.278 -10.852 1 65.94 38 PRO B N 1
ATOM 1692 C CA . PRO B 1 38 ? 15.852 0.663 -9.797 1 65.94 38 PRO B CA 1
ATOM 1693 C C . PRO B 1 38 ? 16.469 1.618 -8.781 1 65.94 38 PRO B C 1
ATOM 1695 O O . PRO B 1 38 ? 15.766 2.473 -8.227 1 65.94 38 PRO B O 1
ATOM 1698 N N . GLU B 1 39 ? 17.766 1.448 -8.594 1 70.81 39 GLU B N 1
ATOM 1699 C CA . GLU B 1 39 ? 18.422 2.307 -7.609 1 70.81 39 GLU B CA 1
ATOM 1700 C C . GLU B 1 39 ? 18.453 3.758 -8.078 1 70.81 39 GLU B C 1
ATOM 1702 O O . GLU B 1 39 ? 18.484 4.68 -7.262 1 70.81 39 GLU B O 1
ATOM 1707 N N . ASP B 1 40 ? 18.438 3.863 -9.328 1 75.31 40 ASP B N 1
ATOM 1708 C CA . ASP B 1 40 ? 18.516 5.203 -9.898 1 75.31 40 ASP B CA 1
ATOM 1709 C C . ASP B 1 40 ? 17.141 5.863 -9.938 1 75.31 40 ASP B C 1
ATOM 1711 O O . ASP B 1 40 ? 17.031 7.09 -10.008 1 75.31 40 ASP B O 1
ATOM 1715 N N . HIS B 1 41 ? 16.25 4.965 -9.828 1 81.88 41 HIS B N 1
ATOM 1716 C CA . HIS B 1 41 ? 14.883 5.473 -9.867 1 81.88 41 HIS B CA 1
ATOM 1717 C C . HIS B 1 41 ? 14.008 4.801 -8.812 1 81.88 41 HIS B C 1
ATOM 1719 O O . HIS B 1 41 ? 13.141 3.992 -9.141 1 81.88 41 HIS B O 1
ATOM 1725 N N . PRO B 1 42 ? 14.234 5.207 -7.652 1 89.06 42 PRO B N 1
ATOM 1726 C CA . PRO B 1 42 ? 13.484 4.574 -6.562 1 89.06 42 PRO B CA 1
ATOM 1727 C C . PRO B 1 42 ? 11.977 4.777 -6.688 1 89.06 42 PRO B C 1
ATOM 1729 O O . PRO B 1 42 ? 11.531 5.777 -7.258 1 89.06 42 PRO B O 1
ATOM 1732 N N . ASN B 1 43 ? 11.25 3.77 -6.223 1 90.5 43 ASN B N 1
ATOM 1733 C CA . ASN B 1 43 ? 9.789 3.895 -6.191 1 90.5 43 ASN B CA 1
ATOM 1734 C C . ASN B 1 43 ? 9.352 5.059 -5.309 1 90.5 43 ASN B C 1
ATOM 1736 O O . ASN B 1 43 ? 10.094 5.492 -4.426 1 90.5 43 ASN B O 1
ATOM 1740 N N . GLN B 1 44 ? 8.219 5.539 -5.57 1 90.88 44 GLN B N 1
ATOM 1741 C CA . GLN B 1 44 ? 7.613 6.625 -4.805 1 90.88 44 GLN B CA 1
ATOM 1742 C C . GLN B 1 44 ? 6.359 6.152 -4.074 1 90.88 44 GLN B C 1
ATOM 1744 O O . GLN B 1 44 ? 5.258 6.199 -4.629 1 90.88 44 GLN B O 1
ATOM 1749 N N . PRO B 1 45 ? 6.5 5.719 -2.879 1 94.12 45 PRO B N 1
ATOM 1750 C CA . PRO B 1 45 ? 5.312 5.234 -2.164 1 94.12 45 PRO B CA 1
ATOM 1751 C C . PRO B 1 45 ? 4.227 6.301 -2.033 1 94.12 45 PRO B C 1
ATOM 1753 O O . PRO B 1 45 ? 4.531 7.5 -2.021 1 94.12 45 PRO B O 1
ATOM 1756 N N . ASP B 1 46 ? 3.008 5.891 -1.981 1 93.25 46 ASP B N 1
ATOM 1757 C CA . ASP B 1 46 ? 1.885 6.809 -1.816 1 93.25 46 ASP B CA 1
ATOM 1758 C C . ASP B 1 46 ? 1.926 7.484 -0.448 1 93.25 46 ASP B C 1
ATOM 1760 O O . ASP B 1 46 ? 2.213 6.84 0.562 1 93.25 46 ASP B O 1
ATOM 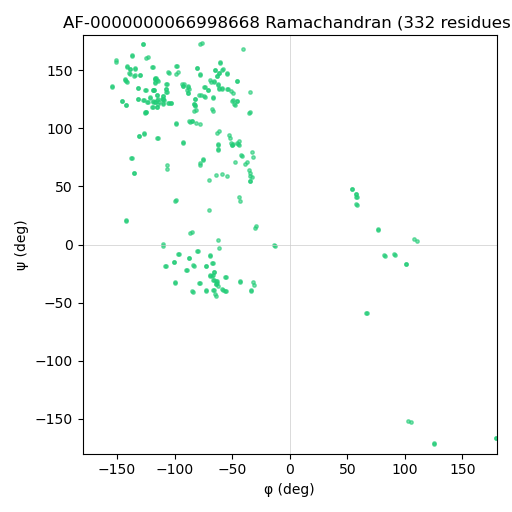1764 N N . VAL B 1 47 ? 1.603 8.75 -0.414 1 94.62 47 VAL B N 1
ATOM 1765 C CA . VAL B 1 47 ? 1.69 9.539 0.809 1 94.62 47 VAL B CA 1
ATOM 1766 C C . VAL B 1 47 ? 0.398 10.328 1.009 1 94.62 47 VAL B C 1
ATOM 1768 O O . VAL B 1 47 ? -0.153 10.883 0.054 1 94.62 47 VAL B O 1
ATOM 1771 N N . ASP B 1 48 ? -0.077 10.297 2.209 1 95.44 48 ASP B N 1
ATOM 1772 C CA . ASP B 1 48 ? -1.06 11.281 2.641 1 95.44 48 ASP B CA 1
ATOM 1773 C C . ASP B 1 48 ? -0.436 12.289 3.604 1 95.44 48 ASP B C 1
ATOM 1775 O O . ASP B 1 48 ? 0.345 11.922 4.48 1 95.44 48 ASP B O 1
ATOM 1779 N N . PHE B 1 49 ? -0.708 13.547 3.373 1 95.75 49 PHE B N 1
ATOM 1780 C CA . PHE B 1 49 ? -0.231 14.664 4.184 1 95.75 49 PHE B CA 1
ATOM 1781 C C . PHE B 1 49 ? -1.396 15.516 4.668 1 95.75 49 PHE B C 1
ATOM 1783 O O . PHE B 1 49 ? -2.043 16.203 3.873 1 95.75 49 PHE B O 1
ATOM 1790 N N . ARG B 1 50 ? -1.608 15.516 6.012 1 96.19 50 ARG B N 1
ATOM 1791 C CA . ARG B 1 50 ? -2.725 16.281 6.559 1 96.19 50 ARG B CA 1
ATOM 1792 C C . ARG B 1 50 ? -2.23 17.391 7.484 1 96.19 50 ARG B C 1
ATOM 1794 O O . ARG B 1 50 ? -1.246 17.203 8.203 1 96.19 50 ARG B O 1
ATOM 1801 N N . ASP B 1 51 ? -2.891 18.484 7.406 1 94.56 51 ASP B N 1
ATOM 1802 C CA . ASP B 1 51 ? -2.721 19.562 8.367 1 94.56 51 ASP B CA 1
ATOM 1803 C C . ASP B 1 51 ? -3.818 19.531 9.43 1 94.56 51 ASP B C 1
ATOM 1805 O O . ASP B 1 51 ? -4.961 19.906 9.164 1 94.56 51 ASP B O 1
ATOM 1809 N N . ALA B 1 52 ? -3.449 19.078 10.602 1 94.5 52 ALA B N 1
ATOM 1810 C CA . ALA B 1 52 ? -4.391 19 11.719 1 94.5 52 ALA B CA 1
ATOM 1811 C C . ALA B 1 52 ? -4.215 20.188 12.664 1 94.5 52 ALA B C 1
ATOM 1813 O O . ALA B 1 52 ? -4.207 20.016 13.883 1 94.5 52 ALA B O 1
ATOM 1814 N N . ILE B 1 53 ? -3.965 21.312 12.219 1 89.94 53 ILE B N 1
ATOM 1815 C CA . ILE B 1 53 ? -3.869 22.609 12.891 1 89.94 53 ILE B CA 1
ATOM 1816 C C . ILE B 1 53 ? -2.662 22.609 13.82 1 89.94 53 ILE B C 1
ATOM 1818 O O . ILE B 1 53 ? -1.721 23.391 13.625 1 89.94 53 ILE B O 1
ATOM 1822 N N . LYS B 1 54 ? -2.635 21.688 14.781 1 92.69 54 LYS B N 1
ATOM 1823 C CA . LYS B 1 54 ? -1.557 21.703 15.766 1 92.69 54 LYS B CA 1
ATOM 1824 C C . LYS B 1 54 ? -0.373 20.859 15.297 1 92.69 54 LYS B C 1
ATOM 1826 O O . LYS B 1 54 ? 0.721 20.953 15.859 1 92.69 54 LYS B O 1
ATOM 1831 N N . GLU B 1 55 ? -0.656 19.953 14.398 1 95.81 55 GLU B N 1
ATOM 1832 C CA . GLU B 1 55 ? 0.379 19.031 13.93 1 95.81 55 GLU B CA 1
ATOM 1833 C C . GLU B 1 55 ? 0.118 18.578 12.5 1 95.81 55 GLU B C 1
ATOM 1835 O O . GLU B 1 55 ? -0.987 18.766 11.977 1 95.81 55 GLU B O 1
ATOM 1840 N N . TYR B 1 56 ? 1.135 18.172 11.883 1 95.25 56 TYR B N 1
ATOM 1841 C CA . TYR B 1 56 ? 0.996 17.469 10.609 1 95.25 56 TYR B CA 1
ATOM 1842 C C . TYR B 1 56 ? 0.929 15.969 10.828 1 95.25 56 TYR B C 1
ATOM 1844 O O . TYR B 1 56 ? 1.652 15.422 11.656 1 95.25 56 TYR B O 1
ATOM 1852 N N . LEU B 1 57 ? 0.035 15.352 10.141 1 97.69 57 LEU B N 1
ATOM 1853 C CA . LEU B 1 57 ? -0.109 13.898 10.141 1 97.69 57 LEU B CA 1
ATOM 1854 C C . LEU B 1 57 ? 0.188 13.328 8.758 1 97.69 57 LEU B C 1
ATOM 1856 O O . LEU B 1 57 ? -0.49 13.664 7.785 1 97.69 57 LEU B O 1
ATOM 1860 N N . ILE B 1 58 ? 1.208 12.484 8.688 1 96.94 58 ILE B N 1
ATOM 1861 C CA . ILE B 1 58 ? 1.655 11.961 7.398 1 96.94 58 ILE B CA 1
ATOM 1862 C C . ILE B 1 58 ? 1.668 10.438 7.434 1 96.94 58 ILE B C 1
ATOM 1864 O O . ILE B 1 58 ? 2.137 9.836 8.406 1 96.94 58 ILE B O 1
ATOM 1868 N N . GLU B 1 59 ? 1.111 9.875 6.418 1 97.5 59 GLU B N 1
ATOM 1869 C CA . GLU B 1 59 ? 1.154 8.43 6.238 1 97.5 59 GLU B CA 1
ATOM 1870 C C . GLU B 1 59 ? 1.868 8.055 4.941 1 97.5 59 GLU B C 1
ATOM 1872 O O . GLU B 1 59 ? 1.622 8.656 3.895 1 97.5 59 GLU B O 1
ATOM 1877 N N . VAL B 1 60 ? 2.766 7.125 4.957 1 96.31 60 VAL B N 1
ATOM 1878 C CA . VAL B 1 60 ? 3.467 6.586 3.797 1 96.31 60 VAL B CA 1
ATOM 1879 C C . VAL B 1 60 ? 3.221 5.082 3.693 1 96.31 60 VAL B C 1
ATOM 1881 O O . VAL B 1 60 ? 3.424 4.348 4.664 1 96.31 60 VAL B O 1
ATOM 1884 N N . GLU B 1 61 ? 2.77 4.586 2.57 1 97.06 61 GLU B N 1
ATOM 1885 C CA . GLU B 1 61 ? 2.477 3.168 2.396 1 97.06 61 GLU B CA 1
ATOM 1886 C C . GLU B 1 61 ? 3.742 2.377 2.074 1 97.06 61 GLU B C 1
ATOM 1888 O O . GLU B 1 61 ? 4.395 2.631 1.061 1 97.06 61 GLU B O 1
ATOM 1893 N N . VAL B 1 62 ? 4.047 1.459 2.908 1 97.19 62 VAL B N 1
ATOM 1894 C CA . VAL B 1 62 ? 5.191 0.574 2.707 1 97.19 62 VAL B CA 1
ATOM 1895 C C . VAL B 1 62 ? 4.785 -0.868 3.008 1 97.19 62 VAL B C 1
ATOM 1897 O O . VAL B 1 62 ? 5.395 -1.525 3.855 1 97.19 62 VAL B O 1
ATOM 1900 N N . PRO B 1 63 ? 3.85 -1.372 2.262 1 96.81 63 PRO B N 1
ATOM 1901 C CA . PRO B 1 63 ? 3.336 -2.715 2.543 1 96.81 63 PRO B CA 1
ATOM 1902 C C . PRO B 1 63 ? 4.422 -3.787 2.482 1 96.81 63 PRO B C 1
ATOM 1904 O O . PRO B 1 63 ? 5.227 -3.803 1.548 1 96.81 63 PRO B O 1
ATOM 1907 N N . GLY B 1 64 ? 4.41 -4.656 3.488 1 96.25 64 GLY B N 1
ATOM 1908 C CA . GLY B 1 64 ? 5.344 -5.77 3.502 1 96.25 64 GLY B CA 1
ATOM 1909 C C . GLY B 1 64 ? 6.539 -5.539 4.406 1 96.25 64 GLY B C 1
ATOM 1910 O O . GLY B 1 64 ? 7.262 -6.477 4.746 1 96.25 64 GLY B O 1
ATOM 1911 N N . ILE B 1 65 ? 6.738 -4.293 4.766 1 96.06 65 ILE B N 1
ATOM 1912 C CA . ILE B 1 65 ? 7.836 -4.012 5.684 1 96.06 65 ILE B CA 1
ATOM 1913 C C . ILE B 1 65 ? 7.387 -4.27 7.121 1 96.06 65 ILE B C 1
ATOM 1915 O O . ILE B 1 65 ? 6.41 -3.676 7.59 1 96.06 65 ILE B O 1
ATOM 1919 N N . LYS B 1 66 ? 8.109 -5.09 7.824 1 92.38 66 LYS B N 1
ATOM 1920 C CA . LYS B 1 66 ? 7.672 -5.578 9.133 1 92.38 66 LYS B CA 1
ATOM 1921 C C . LYS B 1 66 ? 8.344 -4.805 10.258 1 92.38 66 LYS B C 1
ATOM 1923 O O . LYS B 1 66 ? 7.73 -4.551 11.297 1 92.38 66 LYS B O 1
ATOM 1928 N N . LYS B 1 67 ? 9.555 -4.391 9.984 1 94.5 67 LYS B N 1
ATOM 1929 C CA . LYS B 1 67 ? 10.336 -3.785 11.062 1 94.5 67 LYS B CA 1
ATOM 1930 C C . LYS B 1 67 ? 10.672 -2.33 10.75 1 94.5 67 LYS B C 1
ATOM 1932 O O . LYS B 1 67 ? 11.078 -2.012 9.633 1 94.5 67 LYS B O 1
ATOM 1937 N N . PRO B 1 68 ? 10.586 -1.544 11.727 1 92.56 68 PRO B N 1
ATOM 1938 C CA . PRO B 1 68 ? 10.867 -0.123 11.523 1 92.56 68 PRO B CA 1
ATOM 1939 C C . PRO B 1 68 ? 12.32 0.133 11.109 1 92.56 68 PRO B C 1
ATOM 1941 O O . PRO B 1 68 ? 12.602 1.1 10.398 1 92.56 68 PRO B O 1
ATOM 1944 N N . ASP B 1 69 ? 13.203 -0.695 11.578 1 93.94 69 ASP B N 1
ATOM 1945 C CA . ASP B 1 69 ? 14.617 -0.462 11.305 1 93.94 69 ASP B CA 1
ATOM 1946 C C . ASP B 1 69 ? 14.938 -0.698 9.836 1 93.94 69 ASP B C 1
ATOM 1948 O O . ASP B 1 69 ? 16.016 -0.334 9.359 1 93.94 69 ASP B O 1
ATOM 1952 N N . GLU B 1 70 ? 13.984 -1.245 9.117 1 94.56 70 GLU B N 1
ATOM 1953 C CA . GLU B 1 70 ? 14.156 -1.435 7.68 1 94.56 70 GLU B CA 1
ATOM 1954 C C . GLU B 1 70 ? 13.898 -0.138 6.918 1 94.56 70 GLU B C 1
ATOM 1956 O O . GLU B 1 70 ? 14.102 -0.076 5.703 1 94.56 70 GLU B O 1
ATOM 1961 N N . ILE B 1 71 ? 13.477 0.859 7.547 1 97.25 71 ILE B N 1
ATOM 1962 C CA . ILE B 1 71 ? 13.219 2.166 6.953 1 97.25 71 ILE B CA 1
ATOM 1963 C C . ILE B 1 71 ? 14.133 3.211 7.582 1 97.25 71 ILE B C 1
ATOM 1965 O O . ILE B 1 71 ? 14.289 3.262 8.805 1 97.25 71 ILE B O 1
ATOM 1969 N N . THR B 1 72 ? 14.727 3.982 6.762 1 96.94 72 THR B N 1
ATOM 1970 C CA . THR B 1 72 ? 15.57 5.078 7.23 1 96.94 72 THR B CA 1
ATOM 1971 C C . THR B 1 72 ? 14.859 6.418 7.055 1 96.94 72 THR B C 1
ATOM 1973 O O . THR B 1 72 ? 14.398 6.742 5.957 1 96.94 72 THR B O 1
ATOM 1976 N N . VAL B 1 73 ? 14.703 7.09 8.094 1 96 73 VAL B N 1
ATOM 1977 C CA . VAL B 1 73 ? 14.133 8.43 8.086 1 96 73 VAL B CA 1
ATOM 1978 C C . VAL B 1 73 ? 15.164 9.438 8.586 1 96 73 VAL B C 1
ATOM 1980 O O . VAL B 1 73 ? 15.648 9.328 9.719 1 96 73 VAL B O 1
ATOM 1983 N N . THR B 1 74 ? 15.477 10.414 7.801 1 95.81 74 THR B N 1
ATOM 1984 C CA . THR B 1 74 ? 16.516 11.367 8.164 1 95.81 74 THR B CA 1
ATOM 1985 C C . THR B 1 74 ? 16.062 12.797 7.879 1 95.81 74 THR B C 1
ATOM 1987 O O . THR B 1 74 ? 15.398 13.055 6.875 1 95.81 74 THR B O 1
ATOM 1990 N N . TRP B 1 75 ? 16.469 13.68 8.695 1 94.38 75 TRP B N 1
ATOM 1991 C CA . TRP B 1 75 ? 16.25 15.102 8.461 1 94.38 75 TRP B CA 1
ATOM 1992 C C . TRP B 1 75 ? 17.156 15.633 7.359 1 94.38 75 TRP B C 1
ATOM 1994 O O . TRP B 1 75 ? 18.344 15.297 7.316 1 94.38 75 TRP B O 1
ATOM 2004 N N . THR B 1 76 ? 16.5 16.281 6.371 1 88.88 76 THR B N 1
ATOM 2005 C CA . THR B 1 76 ? 17.266 17.031 5.367 1 88.88 76 THR B CA 1
ATOM 2006 C C . THR B 1 76 ? 17.125 18.531 5.59 1 88.88 76 THR B C 1
ATOM 2008 O O . THR B 1 76 ? 16.188 19.156 5.113 1 88.88 76 THR B O 1
ATOM 2011 N N . GLY B 1 77 ? 17.641 19.016 6.734 1 85.75 77 GLY B N 1
ATOM 2012 C CA . GLY B 1 77 ? 17.484 20.391 7.203 1 85.75 77 GLY B CA 1
ATOM 2013 C C . GLY B 1 77 ? 16.5 20.516 8.359 1 85.75 77 GLY B C 1
ATOM 2014 O O . GLY B 1 77 ? 16.281 19.547 9.094 1 85.75 77 GLY B O 1
ATOM 2015 N N . HIS B 1 78 ? 15.883 21.625 8.508 1 83 78 HIS B N 1
ATOM 2016 C CA . HIS B 1 78 ? 15.07 21.859 9.695 1 83 78 HIS B CA 1
ATOM 2017 C C . HIS B 1 78 ? 13.602 21.562 9.43 1 83 78 HIS B C 1
ATOM 2019 O O . HIS B 1 78 ? 12.805 21.453 10.359 1 83 78 HIS B O 1
ATOM 2025 N N . ARG B 1 79 ? 13.25 21.297 8.117 1 89.31 79 ARG B N 1
ATOM 2026 C CA . ARG B 1 79 ? 11.82 21.156 7.852 1 89.31 79 ARG B CA 1
ATOM 2027 C C . ARG B 1 79 ? 11.57 20.047 6.824 1 89.31 79 ARG B C 1
ATOM 2029 O O . ARG B 1 79 ? 10.555 20.062 6.125 1 89.31 79 ARG B O 1
ATOM 2036 N N . ALA B 1 80 ? 12.531 19.188 6.699 1 91.69 80 ALA B N 1
ATOM 2037 C CA . ALA B 1 80 ? 12.352 18.188 5.648 1 91.69 80 ALA B CA 1
ATOM 2038 C C . ALA B 1 80 ? 12.875 16.828 6.094 1 91.69 80 ALA B C 1
ATOM 2040 O O . ALA B 1 80 ? 13.906 16.734 6.758 1 91.69 80 ALA B O 1
ATOM 2041 N N . LEU B 1 81 ? 12.117 15.828 5.707 1 94.62 81 LEU B N 1
ATOM 2042 C CA . LEU B 1 81 ? 12.516 14.445 5.957 1 94.62 81 LEU B CA 1
ATOM 2043 C C . LEU B 1 81 ? 12.734 13.695 4.648 1 94.62 81 LEU B C 1
ATOM 2045 O O . LEU B 1 81 ? 12.047 13.961 3.654 1 94.62 81 LEU B O 1
ATOM 2049 N N . VAL B 1 82 ? 13.68 12.859 4.656 1 94.5 82 VAL B N 1
ATOM 2050 C CA . VAL B 1 82 ? 13.836 11.898 3.572 1 94.5 82 VAL B CA 1
ATOM 2051 C C . VAL B 1 82 ? 13.633 10.484 4.109 1 94.5 82 VAL B C 1
ATOM 2053 O O . VAL B 1 82 ? 14.203 10.117 5.137 1 94.5 82 VAL B O 1
ATOM 2056 N N . LEU B 1 83 ? 12.797 9.75 3.467 1 96.12 83 LEU B N 1
ATOM 2057 C CA . LEU B 1 83 ? 12.508 8.359 3.803 1 96.12 83 LEU B CA 1
ATOM 2058 C C . LEU B 1 83 ? 13.062 7.418 2.736 1 96.12 83 LEU B C 1
ATOM 2060 O O . LEU B 1 83 ? 12.852 7.633 1.541 1 96.12 83 LEU B O 1
ATOM 2064 N N . THR B 1 84 ? 13.805 6.469 3.186 1 96.25 84 THR B N 1
ATOM 2065 C CA . THR B 1 84 ? 14.312 5.469 2.254 1 96.25 84 THR B CA 1
ATOM 2066 C C . THR B 1 84 ? 14.133 4.062 2.814 1 96.25 84 THR B C 1
ATOM 2068 O O . THR B 1 84 ? 14.078 3.875 4.031 1 96.25 84 THR B O 1
ATOM 2071 N N . GLY B 1 85 ? 14 3.1 1.974 1 96.56 85 GLY B N 1
ATOM 2072 C CA . GLY B 1 85 ? 13.875 1.686 2.289 1 96.56 85 GLY B CA 1
ATOM 2073 C C . GLY B 1 85 ? 13.703 0.812 1.059 1 96.56 85 GLY B C 1
ATOM 2074 O O . GLY B 1 85 ? 14.031 1.231 -0.055 1 96.56 85 GLY B O 1
ATOM 2075 N N . LYS B 1 86 ? 13.312 -0.417 1.354 1 95.94 86 LYS B N 1
ATOM 2076 C CA . LYS B 1 86 ? 13.141 -1.354 0.247 1 95.94 86 LYS B CA 1
ATOM 2077 C C . LYS B 1 86 ? 11.992 -2.32 0.512 1 95.94 86 LYS B C 1
ATOM 2079 O O . LYS B 1 86 ? 11.93 -2.949 1.57 1 95.94 86 LYS B O 1
ATOM 2084 N N . VAL B 1 87 ? 11.062 -2.318 -0.421 1 94.94 87 VAL B N 1
ATOM 2085 C CA . VAL B 1 87 ? 9.992 -3.311 -0.365 1 94.94 87 VAL B CA 1
ATOM 2086 C C . VAL B 1 87 ? 10.422 -4.574 -1.112 1 94.94 87 VAL B C 1
ATOM 2088 O O . VAL B 1 87 ? 10.844 -4.504 -2.268 1 94.94 87 VAL B O 1
ATOM 2091 N N . GLU B 1 88 ? 10.242 -5.711 -0.419 1 94 88 GLU B N 1
ATOM 2092 C CA . GLU B 1 88 ? 10.664 -6.973 -1.022 1 94 88 GLU B CA 1
ATOM 2093 C C . GLU B 1 88 ? 9.484 -7.922 -1.2 1 94 88 GLU B C 1
ATOM 2095 O O . GLU B 1 88 ? 8.516 -7.867 -0.436 1 94 88 GLU B O 1
ATOM 2100 N N . ARG B 1 89 ? 9.656 -8.734 -2.162 1 94.12 89 ARG B N 1
ATOM 2101 C CA . ARG B 1 89 ? 8.672 -9.797 -2.357 1 94.12 89 ARG B CA 1
ATOM 2102 C C . ARG B 1 89 ? 8.82 -10.883 -1.3 1 94.12 89 ARG B C 1
ATOM 2104 O O . ARG B 1 89 ? 9.938 -11.289 -0.97 1 94.12 89 ARG B O 1
ATOM 2111 N N . PRO B 1 90 ? 7.699 -11.32 -0.755 1 95.88 90 PRO B N 1
ATOM 2112 C CA . PRO B 1 90 ? 7.809 -12.422 0.206 1 95.88 90 PRO B CA 1
ATOM 2113 C C . PRO B 1 90 ? 8.344 -13.703 -0.427 1 95.88 90 PRO B C 1
ATOM 2115 O O . PRO B 1 90 ? 8 -14.023 -1.569 1 95.88 90 PRO B O 1
ATOM 2118 N N . ASP B 1 91 ? 9.094 -14.422 0.32 1 94.62 91 ASP B N 1
ATOM 2119 C CA . ASP B 1 91 ? 9.703 -15.625 -0.229 1 94.62 91 ASP B CA 1
ATOM 2120 C C . ASP B 1 91 ? 8.93 -16.875 0.183 1 94.62 91 ASP B C 1
ATOM 2122 O O . ASP B 1 91 ? 9.133 -17.953 -0.378 1 94.62 91 ASP B O 1
ATOM 2126 N N . TYR B 1 92 ? 8.055 -16.703 1.202 1 94.25 92 TYR B N 1
ATOM 2127 C CA . TYR B 1 92 ? 7.234 -17.797 1.704 1 94.25 92 TYR B CA 1
ATOM 2128 C C . TYR B 1 92 ? 8.102 -18.969 2.18 1 94.25 92 TYR B C 1
ATOM 2130 O O . TYR B 1 92 ? 7.773 -20.125 1.938 1 94.25 92 TYR B O 1
ATOM 2138 N N . GLY B 1 93 ? 9.219 -18.719 2.717 1 91.56 93 GLY B N 1
ATOM 2139 C CA . GLY B 1 93 ? 10.109 -19.703 3.301 1 91.56 93 GLY B CA 1
ATOM 2140 C C . GLY B 1 93 ? 11.117 -20.266 2.309 1 91.56 93 GLY B C 1
ATOM 2141 O O . GLY B 1 93 ? 11.969 -21.062 2.674 1 91.56 93 GLY B O 1
ATOM 2142 N N . ALA B 1 94 ? 11 -19.953 1.018 1 92.44 94 ALA B N 1
ATOM 2143 C CA . ALA B 1 94 ? 11.922 -20.375 -0.032 1 92.44 94 ALA B CA 1
ATOM 2144 C C . ALA B 1 94 ? 12.453 -19.188 -0.815 1 92.44 94 ALA B C 1
ATOM 2146 O O . ALA B 1 94 ? 11.719 -18.578 -1.6 1 92.44 94 ALA B O 1
ATOM 2147 N N . PRO B 1 95 ? 13.727 -18.922 -0.693 1 91.12 95 PRO B N 1
ATOM 2148 C CA . PRO B 1 95 ? 14.305 -17.734 -1.309 1 91.12 95 PRO B CA 1
ATOM 2149 C C . PRO B 1 95 ? 14.047 -17.656 -2.812 1 91.12 95 PRO B C 1
ATOM 2151 O O . PRO B 1 95 ? 13.938 -16.562 -3.373 1 91.12 95 PRO B O 1
ATOM 2154 N N . GLU B 1 96 ? 13.898 -18.734 -3.432 1 89.12 96 GLU B N 1
ATOM 2155 C CA . GLU B 1 96 ? 13.688 -18.797 -4.875 1 89.12 96 GLU B CA 1
ATOM 2156 C C . GLU B 1 96 ? 12.344 -18.172 -5.258 1 89.12 96 GLU B C 1
ATOM 2158 O O . GLU B 1 96 ? 12.172 -17.703 -6.383 1 89.12 96 GLU B O 1
ATOM 2163 N N . ASN B 1 97 ? 11.43 -18.141 -4.32 1 93.12 97 ASN B N 1
ATOM 2164 C CA . ASN B 1 97 ? 10.086 -17.641 -4.59 1 93.12 97 ASN B CA 1
ATOM 2165 C C . ASN B 1 97 ? 10.078 -16.125 -4.75 1 93.12 97 ASN B C 1
ATOM 2167 O O . ASN B 1 97 ? 9.133 -15.555 -5.289 1 93.12 97 ASN B O 1
ATOM 2171 N N . ALA B 1 98 ? 11.164 -15.523 -4.242 1 92.38 98 ALA B N 1
ATOM 2172 C CA . ALA B 1 98 ? 11.219 -14.07 -4.297 1 92.38 98 ALA B CA 1
ATOM 2173 C C . ALA B 1 98 ? 11.82 -13.594 -5.617 1 92.38 98 ALA B C 1
ATOM 2175 O O . ALA B 1 98 ? 11.734 -12.414 -5.957 1 92.38 98 ALA B O 1
ATOM 2176 N N . LYS B 1 99 ? 12.375 -14.484 -6.348 1 90 99 LYS B N 1
ATOM 2177 C CA . LYS B 1 99 ? 12.984 -14.172 -7.637 1 90 99 LYS B CA 1
ATOM 2178 C C . LYS B 1 99 ? 12.086 -14.602 -8.789 1 90 99 LYS B C 1
ATOM 2180 O O . LYS B 1 99 ? 11.734 -15.781 -8.906 1 90 99 LYS B O 1
ATOM 2185 N N . VAL B 1 100 ? 11.758 -13.648 -9.578 1 91.12 100 VAL B N 1
ATOM 2186 C CA . VAL B 1 100 ? 10.867 -13.992 -10.688 1 91.12 100 VAL B CA 1
ATOM 2187 C C . VAL B 1 100 ? 11.664 -14.023 -11.992 1 91.12 100 VAL B C 1
ATOM 2189 O O . VAL B 1 100 ? 12.555 -13.211 -12.203 1 91.12 100 VAL B O 1
ATOM 2192 N N . GLU B 1 101 ? 11.297 -14.828 -12.883 1 87.5 101 GLU B N 1
ATOM 2193 C CA . GLU B 1 101 ? 12.016 -15.039 -14.141 1 87.5 101 GLU B CA 1
ATOM 2194 C C . GLU B 1 101 ? 12.023 -13.773 -14.992 1 87.5 101 GLU B C 1
ATOM 2196 O O . GLU B 1 101 ? 13.008 -13.492 -15.68 1 87.5 101 GLU B O 1
ATOM 2201 N N . GLU B 1 102 ? 10.961 -12.992 -14.93 1 82.5 102 GLU B N 1
ATOM 2202 C CA . GLU B 1 102 ? 10.797 -11.789 -15.734 1 82.5 102 GLU B CA 1
ATOM 2203 C C . GLU B 1 102 ? 11.805 -10.711 -15.336 1 82.5 102 GLU B C 1
ATOM 2205 O O . GLU B 1 102 ? 12.023 -9.75 -16.078 1 82.5 102 GLU B O 1
ATOM 2210 N N . GLU B 1 103 ? 12.422 -10.859 -14.188 1 81.12 103 GLU B N 1
ATOM 2211 C CA . GLU B 1 103 ? 13.375 -9.867 -13.703 1 81.12 103 GLU B CA 1
ATOM 2212 C C . GLU B 1 103 ? 14.805 -10.406 -13.734 1 81.12 103 GLU B C 1
ATOM 2214 O O . GLU B 1 103 ? 15.742 -9.734 -13.312 1 81.12 103 GLU B O 1
ATOM 2219 N N . GLN B 1 104 ? 14.922 -11.617 -14.18 1 82.5 104 GLN B N 1
ATOM 2220 C CA . GLN B 1 104 ? 16.25 -12.242 -14.234 1 82.5 104 GLN B CA 1
ATOM 2221 C C . GLN B 1 104 ? 16.844 -12.156 -15.641 1 82.5 104 GLN B C 1
ATOM 2223 O O . GLN B 1 104 ? 16.109 -12.062 -16.625 1 82.5 104 GLN B O 1
ATOM 2228 N N . ALA B 1 105 ? 18.109 -12.164 -15.672 1 79.19 105 ALA B N 1
ATOM 2229 C CA . ALA B 1 105 ? 18.828 -12.086 -16.938 1 79.19 105 ALA B CA 1
ATOM 2230 C C . ALA B 1 105 ? 18.719 -13.391 -17.719 1 79.19 105 ALA B C 1
ATOM 2232 O O . ALA B 1 105 ? 18.547 -13.383 -18.938 1 79.19 105 ALA B O 1
ATOM 2233 N N . GLU B 1 106 ? 18.781 -14.438 -17 1 76.94 106 GLU B N 1
ATOM 2234 C CA . GLU B 1 106 ? 18.703 -15.75 -17.609 1 76.94 106 GLU B CA 1
ATOM 2235 C C . GLU B 1 106 ? 17.438 -16.484 -17.188 1 76.94 106 GLU B C 1
ATOM 2237 O O . GLU B 1 106 ? 17.078 -16.5 -16.016 1 76.94 106 GLU B O 1
ATOM 2242 N N . HIS B 1 107 ? 16.672 -16.812 -18.234 1 70.88 107 HIS B N 1
ATOM 2243 C CA . HIS B 1 107 ? 15.422 -17.516 -17.953 1 70.88 107 HIS B CA 1
ATOM 2244 C C . HIS B 1 107 ? 15.68 -19.016 -17.75 1 70.88 107 HIS B C 1
ATOM 2246 O O . HIS B 1 107 ? 16.484 -19.609 -18.469 1 70.88 107 HIS B O 1
ATOM 2252 N N . SER B 1 108 ? 15.422 -19.5 -16.578 1 69.06 108 SER B N 1
ATOM 2253 C CA . SER B 1 108 ? 15.531 -20.922 -16.297 1 69.06 108 SER B CA 1
ATOM 2254 C C . SER B 1 108 ? 14.172 -21.609 -16.359 1 69.06 108 SER B C 1
ATOM 2256 O O . SER B 1 108 ? 13.148 -20.984 -16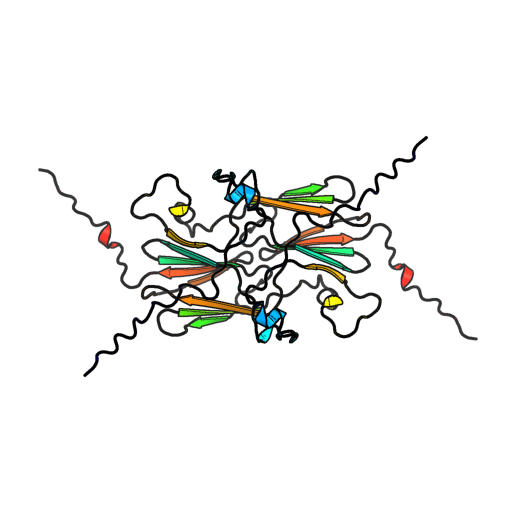.078 1 69.06 108 SER B O 1
ATOM 2258 N N . ALA B 1 109 ? 14.242 -22.812 -16.797 1 70.44 109 ALA B N 1
ATOM 2259 C CA . ALA B 1 109 ? 13.055 -23.656 -16.781 1 70.44 109 ALA B CA 1
ATOM 2260 C C . ALA B 1 109 ? 12.625 -23.969 -15.352 1 70.44 109 ALA B C 1
ATOM 2262 O O . ALA B 1 109 ? 13.461 -24.297 -14.5 1 70.44 109 ALA B O 1
ATOM 2263 N N . GLY B 1 110 ? 11.469 -23.547 -14.836 1 78.12 110 GLY B N 1
ATOM 2264 C CA . GLY B 1 110 ? 10.977 -23.938 -13.523 1 78.12 110 GLY B CA 1
ATOM 2265 C C . GLY B 1 110 ? 10.992 -22.797 -12.523 1 78.12 110 GLY B C 1
ATOM 2266 O O . GLY B 1 110 ? 10.867 -23.016 -11.32 1 78.12 110 GLY B O 1
ATOM 2267 N N . GLY B 1 111 ? 11.367 -21.75 -13.023 1 85.44 111 GLY B N 1
ATOM 2268 C CA . GLY B 1 111 ? 11.398 -20.625 -12.094 1 85.44 111 GLY B CA 1
ATOM 2269 C C . GLY B 1 111 ? 10.031 -20.062 -11.797 1 85.44 111 GLY B C 1
ATOM 2270 O O . GLY B 1 111 ? 9.023 -20.531 -12.344 1 85.44 111 GLY B O 1
ATOM 2271 N N . VAL B 1 112 ? 10.008 -19.188 -10.914 1 93 112 VAL B N 1
ATOM 2272 C CA . VAL B 1 112 ? 8.766 -18.531 -10.531 1 93 112 VAL B CA 1
ATOM 2273 C C . VAL B 1 112 ? 8.414 -17.453 -11.562 1 93 112 VAL B C 1
ATOM 2275 O O . VAL B 1 112 ? 9.266 -16.656 -11.953 1 93 112 VAL B O 1
ATOM 2278 N N . HIS B 1 113 ? 7.156 -17.516 -12.047 1 91.94 113 HIS B N 1
ATOM 2279 C CA . HIS B 1 113 ? 6.723 -16.547 -13.055 1 91.94 113 HIS B CA 1
ATOM 2280 C C . HIS B 1 113 ? 5.777 -15.516 -12.453 1 91.94 113 HIS B C 1
ATOM 2282 O O . HIS B 1 113 ? 4.805 -15.875 -11.781 1 91.94 113 HIS B O 1
ATOM 2288 N N . LEU B 1 114 ? 6.082 -14.281 -12.742 1 91.94 114 LEU B N 1
ATOM 2289 C CA . LEU B 1 114 ? 5.188 -13.195 -12.344 1 91.94 114 LEU B CA 1
ATOM 2290 C C . LEU B 1 114 ? 4.09 -12.992 -13.383 1 91.94 114 LEU B C 1
ATOM 2292 O O . LEU B 1 114 ? 4.328 -12.391 -14.438 1 91.94 114 LEU B O 1
ATOM 2296 N N . LEU B 1 115 ? 2.938 -13.398 -13.062 1 91.88 115 LEU B N 1
ATOM 2297 C CA . LEU B 1 115 ? 1.829 -13.336 -14.008 1 91.88 115 LEU B CA 1
ATOM 2298 C C . LEU B 1 115 ? 1.181 -11.953 -13.992 1 91.88 115 LEU B C 1
ATOM 2300 O O . LEU B 1 115 ? 0.737 -11.453 -15.031 1 91.88 115 LEU B O 1
ATOM 2304 N N . VAL B 1 116 ? 1.025 -11.383 -12.859 1 90.69 116 VAL B N 1
ATOM 2305 C CA . VAL B 1 116 ? 0.537 -10.023 -12.633 1 90.69 116 VAL B CA 1
ATOM 2306 C C . VAL B 1 116 ? 1.461 -9.297 -11.656 1 90.69 116 VAL B C 1
ATOM 2308 O O . VAL B 1 116 ? 1.774 -9.82 -10.578 1 90.69 116 VAL B O 1
ATOM 2311 N N . GLY B 1 117 ? 1.96 -8.164 -12.047 1 91.5 117 GLY B N 1
ATOM 2312 C CA . GLY B 1 117 ? 2.816 -7.34 -11.203 1 91.5 117 GLY B CA 1
ATOM 2313 C C . GLY B 1 117 ? 2.324 -5.914 -11.07 1 91.5 117 GLY B C 1
ATOM 2314 O O . GLY B 1 117 ? 2.609 -5.07 -11.922 1 91.5 117 GLY B O 1
ATOM 2315 N N . GLU B 1 118 ? 1.628 -5.688 -10.031 1 90.12 118 GLU B N 1
ATOM 2316 C CA . GLU B 1 118 ? 1.108 -4.34 -9.82 1 90.12 118 GLU B CA 1
ATOM 2317 C C . GLU B 1 118 ? 1.836 -3.639 -8.672 1 90.12 118 GLU B C 1
ATOM 2319 O O . GLU B 1 118 ? 1.779 -2.414 -8.555 1 90.12 118 GLU B O 1
ATOM 2324 N N . ARG B 1 119 ? 2.498 -4.426 -7.84 1 93.19 119 ARG B N 1
ATOM 2325 C CA . ARG B 1 119 ? 3.133 -3.863 -6.652 1 93.19 119 ARG B CA 1
ATOM 2326 C C . ARG B 1 119 ? 4.469 -3.215 -7 1 93.19 119 ARG B C 1
ATOM 2328 O O . ARG B 1 119 ? 5.16 -3.662 -7.918 1 93.19 119 ARG B O 1
ATOM 2335 N N . ARG B 1 120 ? 4.797 -2.236 -6.199 1 89.62 120 ARG B N 1
ATOM 2336 C CA . ARG B 1 120 ? 6.074 -1.549 -6.359 1 89.62 120 ARG B CA 1
ATOM 2337 C C . ARG B 1 120 ? 7.148 -2.176 -5.473 1 89.62 120 ARG B C 1
ATOM 2339 O O . ARG B 1 120 ? 7.383 -1.715 -4.355 1 89.62 120 ARG B O 1
ATOM 2346 N N . VAL B 1 121 ? 7.75 -3.105 -6.02 1 91.5 121 VAL B N 1
ATOM 2347 C CA . VAL B 1 121 ? 8.789 -3.828 -5.289 1 91.5 121 VAL B CA 1
ATOM 2348 C C . VAL B 1 121 ? 10.148 -3.207 -5.582 1 91.5 121 VAL B C 1
ATOM 2350 O O . VAL B 1 121 ? 10.438 -2.824 -6.719 1 91.5 121 VAL B O 1
ATOM 2353 N N . GLY B 1 122 ? 10.992 -3.057 -4.559 1 92.88 122 GLY B N 1
ATOM 2354 C CA . GLY B 1 122 ? 12.32 -2.477 -4.727 1 92.88 122 GLY B CA 1
ATOM 2355 C C . GLY B 1 122 ? 12.578 -1.301 -3.805 1 92.88 122 GLY B C 1
ATOM 2356 O O . GLY B 1 122 ? 11.82 -1.07 -2.857 1 92.88 122 GLY B O 1
ATOM 2357 N N . PRO B 1 123 ? 13.719 -0.642 -4.078 1 94.38 123 PRO B N 1
ATOM 2358 C CA . PRO B 1 123 ? 14.031 0.535 -3.264 1 94.38 123 PRO B CA 1
ATOM 2359 C C . PRO B 1 123 ? 13.031 1.67 -3.455 1 94.38 123 PRO B C 1
ATOM 2361 O O . PRO B 1 123 ? 12.453 1.814 -4.539 1 94.38 123 PRO B O 1
ATOM 2364 N N . PHE B 1 124 ? 12.844 2.428 -2.453 1 93.81 124 PHE B N 1
ATOM 2365 C CA . PHE B 1 124 ? 11.984 3.602 -2.555 1 93.81 124 PHE B CA 1
ATOM 2366 C C . PHE B 1 124 ? 12.617 4.797 -1.851 1 93.81 124 PHE B C 1
ATOM 2368 O O . PHE B 1 124 ? 13.539 4.633 -1.051 1 93.81 124 PHE B O 1
ATOM 2375 N N . ARG B 1 125 ? 12.156 5.875 -2.156 1 93.69 125 ARG B N 1
ATOM 2376 C CA . ARG B 1 125 ? 12.578 7.137 -1.561 1 93.69 125 ARG B CA 1
ATOM 2377 C C . ARG B 1 125 ? 11.461 8.18 -1.636 1 93.69 125 ARG B C 1
ATOM 2379 O O . ARG B 1 125 ? 10.797 8.305 -2.662 1 93.69 125 ARG B O 1
ATOM 2386 N N . ARG B 1 126 ? 11.273 8.867 -0.562 1 93.31 126 ARG B N 1
ATOM 2387 C CA . ARG B 1 126 ? 10.281 9.945 -0.535 1 93.31 126 ARG B CA 1
ATOM 2388 C C . ARG B 1 126 ? 10.773 11.117 0.309 1 93.31 126 ARG B C 1
ATOM 2390 O O . ARG B 1 126 ? 11.359 10.914 1.377 1 93.31 126 ARG B O 1
ATOM 2397 N N . TYR B 1 127 ? 10.484 12.297 -0.152 1 92.06 127 TYR B N 1
ATOM 2398 C CA . TYR B 1 127 ? 10.773 13.508 0.609 1 92.06 127 TYR B CA 1
ATOM 2399 C C . TYR B 1 127 ? 9.5 14.117 1.182 1 92.06 127 TYR B C 1
ATOM 2401 O O . TYR B 1 127 ? 8.477 14.188 0.498 1 92.06 127 TYR B O 1
ATOM 2409 N N . ILE B 1 128 ? 9.594 14.555 2.385 1 93.56 128 ILE B N 1
ATOM 2410 C CA . ILE B 1 128 ? 8.5 15.242 3.064 1 93.56 128 ILE B CA 1
ATOM 2411 C C . ILE B 1 128 ? 8.969 16.609 3.547 1 93.56 128 ILE B C 1
ATOM 2413 O O . ILE B 1 128 ? 9.93 16.703 4.316 1 93.56 128 ILE B O 1
ATOM 2417 N N . ASN B 1 129 ? 8.32 17.625 3.123 1 93.38 129 ASN B N 1
ATOM 2418 C CA . ASN B 1 129 ? 8.641 18.984 3.518 1 93.38 129 ASN B CA 1
ATOM 2419 C C . ASN B 1 129 ? 7.508 19.609 4.34 1 93.38 129 ASN B C 1
ATOM 2421 O O . ASN B 1 129 ? 6.371 19.688 3.875 1 93.38 129 ASN B O 1
ATOM 2425 N N . PHE B 1 130 ? 7.914 20.031 5.426 1 92.88 130 PHE B N 1
ATOM 2426 C CA . PHE B 1 130 ? 6.914 20.672 6.277 1 92.88 130 PHE B CA 1
ATOM 2427 C C . PHE B 1 130 ? 6.809 22.156 5.969 1 92.88 130 PHE B C 1
ATOM 2429 O O . PHE B 1 130 ? 7.824 22.844 5.863 1 92.88 130 PHE B O 1
ATOM 2436 N N . PRO B 1 131 ? 5.637 22.656 5.879 1 91.44 131 PRO B N 1
ATOM 2437 C CA . PRO B 1 131 ? 5.438 24.078 5.582 1 91.44 131 PRO B CA 1
ATOM 2438 C C . PRO B 1 131 ? 5.941 24.984 6.699 1 91.44 131 PRO B C 1
ATOM 2440 O O . PRO B 1 131 ? 6.305 26.141 6.445 1 91.44 131 PRO B O 1
ATOM 2443 N N . THR B 1 132 ? 5.891 24.516 7.906 1 92.12 132 THR B N 1
ATOM 2444 C CA . THR B 1 132 ? 6.375 25.266 9.062 1 92.12 132 THR B CA 1
ATOM 2445 C C . THR B 1 132 ? 7.355 24.422 9.875 1 92.12 132 THR B C 1
ATOM 2447 O O . THR B 1 132 ? 7.516 23.234 9.625 1 92.12 132 THR B O 1
ATOM 2450 N N . GLU B 1 133 ? 7.918 25.078 10.797 1 92.19 133 GLU B N 1
ATOM 2451 C CA . GLU B 1 133 ? 8.805 24.344 11.688 1 92.19 133 GLU B CA 1
ATOM 2452 C C . GLU B 1 133 ? 8.023 23.375 12.578 1 92.19 133 GLU B C 1
ATOM 2454 O O . GLU B 1 133 ? 6.918 23.703 13.023 1 92.19 133 GLU B O 1
ATOM 2459 N N . VAL B 1 134 ? 8.672 22.234 12.742 1 94.38 134 VAL B N 1
ATOM 2460 C CA . VAL B 1 134 ? 8.031 21.203 13.547 1 94.38 134 VAL B CA 1
ATOM 2461 C C . VAL B 1 134 ? 8.961 20.781 14.68 1 94.38 134 VAL B C 1
ATOM 2463 O O . VAL B 1 134 ? 10.148 21.109 14.672 1 94.38 134 VAL B O 1
ATOM 2466 N N . GLU B 1 135 ? 8.336 20.156 15.711 1 93.5 135 GLU B N 1
ATOM 2467 C CA . GLU B 1 135 ? 9.086 19.656 16.859 1 93.5 135 GLU B CA 1
ATOM 2468 C C . GLU B 1 135 ? 8.539 18.312 17.344 1 93.5 135 GLU B C 1
ATOM 2470 O O . GLU B 1 135 ? 7.41 17.953 17.016 1 93.5 135 GLU B O 1
ATOM 2475 N N . ASN B 1 136 ? 9.469 17.5 17.984 1 94.5 136 ASN B N 1
ATOM 2476 C CA . ASN B 1 136 ? 9.086 16.234 18.594 1 94.5 136 ASN B CA 1
ATOM 2477 C C . ASN B 1 136 ? 8.438 15.289 17.578 1 94.5 136 ASN B C 1
ATOM 2479 O O . ASN B 1 136 ? 7.375 14.719 17.844 1 94.5 136 ASN B O 1
ATOM 2483 N N . VAL B 1 137 ? 9.008 15.219 16.453 1 95.38 137 VAL B N 1
ATOM 2484 C CA . VAL B 1 137 ? 8.477 14.383 15.375 1 95.38 137 VAL B CA 1
ATOM 2485 C C . VAL B 1 137 ? 8.594 12.906 15.758 1 95.38 137 VAL B C 1
ATOM 2487 O O . VAL B 1 137 ? 9.656 12.461 16.203 1 95.38 137 VAL B O 1
ATOM 2490 N N . SER B 1 138 ? 7.484 12.242 15.688 1 96.62 138 SER B N 1
ATOM 2491 C CA . SER B 1 138 ? 7.465 10.812 15.984 1 96.62 138 SER B CA 1
ATOM 2492 C C . SER B 1 138 ? 7.109 9.992 14.75 1 96.62 138 SER B C 1
ATOM 2494 O O . SER B 1 138 ? 6.273 10.406 13.945 1 96.62 138 SER B O 1
ATOM 2496 N N . VAL B 1 139 ? 7.785 8.859 14.609 1 96.44 139 VAL B N 1
ATOM 2497 C CA . VAL B 1 139 ? 7.582 7.973 13.469 1 96.44 139 VAL B CA 1
ATOM 2498 C C . VAL B 1 139 ? 7.289 6.555 13.953 1 96.44 139 VAL B C 1
ATOM 2500 O O . VAL B 1 139 ? 8.047 6 14.75 1 96.44 139 VAL B O 1
ATOM 2503 N N . THR B 1 140 ? 6.207 6.008 13.539 1 96.75 140 THR B N 1
ATOM 2504 C CA . THR B 1 140 ? 5.824 4.648 13.906 1 96.75 140 THR B CA 1
ATOM 2505 C C . THR B 1 140 ? 5.441 3.838 12.672 1 96.75 140 THR B C 1
ATOM 2507 O O . THR B 1 140 ? 4.992 4.402 11.664 1 96.75 140 THR B O 1
ATOM 2510 N N . LEU B 1 141 ? 5.719 2.576 12.664 1 96.94 141 LEU B N 1
ATOM 2511 C CA . LEU B 1 141 ? 5.324 1.646 11.617 1 96.94 141 LEU B CA 1
ATOM 2512 C C . LEU B 1 141 ? 4.262 0.675 12.117 1 96.94 141 LEU B C 1
ATOM 2514 O O . LEU B 1 141 ? 4.469 -0.016 13.117 1 96.94 141 LEU B O 1
ATOM 2518 N N . GLU B 1 142 ? 3.141 0.708 11.438 1 95.94 142 GLU B N 1
ATOM 2519 C CA . GLU B 1 142 ? 2.045 -0.174 11.828 1 95.94 142 GLU B CA 1
ATOM 2520 C C . GLU B 1 142 ? 1.312 -0.716 10.609 1 95.94 142 GLU B C 1
ATOM 2522 O O . GLU B 1 142 ? 0.799 0.054 9.789 1 95.94 142 GLU B O 1
ATOM 2527 N N . ALA B 1 143 ? 1.266 -2.043 10.398 1 96.31 143 ALA B N 1
ATOM 2528 C CA . ALA B 1 143 ? 0.496 -2.699 9.344 1 96.31 143 ALA B CA 1
ATOM 2529 C C . ALA B 1 143 ? 0.906 -2.191 7.965 1 96.31 143 ALA B C 1
ATOM 2531 O O . ALA B 1 143 ? 0.052 -1.891 7.129 1 96.31 143 ALA B O 1
ATOM 2532 N N . GLY B 1 144 ? 2.189 -2.01 7.793 1 96.88 144 GLY B N 1
ATOM 2533 C CA . GLY B 1 144 ? 2.697 -1.6 6.492 1 96.88 144 GLY B CA 1
ATOM 2534 C C . GLY B 1 144 ? 2.467 -0.129 6.199 1 96.88 144 GLY B C 1
ATOM 2535 O O . GLY B 1 144 ? 2.547 0.299 5.047 1 96.88 144 GLY B O 1
ATOM 2536 N N . LEU B 1 145 ? 2.105 0.569 7.219 1 97.44 145 LEU B N 1
ATOM 2537 C CA . LEU B 1 145 ? 1.876 2.006 7.117 1 97.44 145 LEU B CA 1
ATOM 2538 C C . LEU B 1 145 ? 2.826 2.773 8.031 1 97.44 145 LEU B C 1
ATOM 2540 O O . LEU B 1 145 ? 2.82 2.576 9.242 1 97.44 145 LEU B O 1
ATOM 2544 N N . LEU B 1 146 ? 3.674 3.613 7.457 1 97.5 146 LEU B N 1
ATOM 2545 C CA . LEU B 1 146 ? 4.523 4.508 8.234 1 97.5 146 LEU B CA 1
ATOM 2546 C C . LEU B 1 146 ? 3.762 5.77 8.633 1 97.5 146 LEU B C 1
ATOM 2548 O O . LEU B 1 146 ? 3.254 6.492 7.773 1 97.5 146 LEU B O 1
ATOM 2552 N N . LYS B 1 147 ? 3.689 5.973 9.906 1 97.62 147 LYS B N 1
ATOM 2553 C CA . LYS B 1 147 ? 2.951 7.117 10.43 1 97.62 147 LYS B CA 1
ATOM 2554 C C . LYS B 1 147 ? 3.896 8.148 11.039 1 97.62 147 LYS B C 1
ATOM 2556 O O . LYS B 1 147 ? 4.688 7.832 11.93 1 97.62 147 LYS B O 1
ATOM 2561 N N . ILE B 1 148 ? 3.824 9.344 10.617 1 97.19 148 ILE B N 1
ATOM 2562 C CA . ILE B 1 148 ? 4.652 10.438 11.109 1 97.19 148 ILE B CA 1
ATOM 2563 C C . ILE B 1 148 ? 3.77 11.523 11.727 1 97.19 148 ILE B C 1
ATOM 2565 O O . ILE B 1 148 ? 2.861 12.039 11.07 1 97.19 148 ILE B O 1
ATOM 2569 N N . ARG B 1 149 ? 4.016 11.805 12.883 1 97.38 149 ARG B N 1
ATOM 2570 C CA . ARG B 1 149 ? 3.373 12.914 13.586 1 97.38 149 ARG B CA 1
ATOM 2571 C C . ARG B 1 149 ? 4.355 14.047 13.836 1 97.38 149 ARG B C 1
ATOM 2573 O O . ARG B 1 149 ? 5.414 13.844 14.438 1 97.38 149 ARG B O 1
ATOM 2580 N N . ALA B 1 150 ? 3.986 15.211 13.383 1 96.44 150 ALA B N 1
ATOM 2581 C CA . ALA B 1 150 ? 4.895 16.344 13.484 1 96.44 150 ALA B CA 1
ATOM 2582 C C . ALA B 1 150 ? 4.188 17.578 14.07 1 96.44 150 ALA B C 1
ATOM 2584 O O . ALA B 1 150 ? 3.607 18.375 13.328 1 96.44 150 ALA B O 1
ATOM 2585 N N . PRO B 1 151 ? 4.285 17.734 15.375 1 96.5 151 PRO B N 1
ATOM 2586 C CA . PRO B 1 151 ? 3.707 18.938 15.977 1 96.5 151 PRO B CA 1
ATOM 2587 C C . PRO B 1 151 ? 4.363 20.219 15.477 1 96.5 151 PRO B C 1
ATOM 2589 O O . PRO B 1 151 ? 5.582 20.266 15.281 1 96.5 151 PRO B O 1
ATOM 2592 N N . LYS B 1 152 ? 3.48 21.203 15.219 1 94.12 152 LYS B N 1
ATOM 2593 C CA . LYS B 1 152 ? 4.008 22.5 14.805 1 94.12 152 LYS B CA 1
ATOM 2594 C C . LYS B 1 152 ? 4.695 23.219 15.961 1 94.12 152 LYS B C 1
ATOM 2596 O O . LYS B 1 152 ? 4.18 23.234 17.078 1 94.12 152 LYS B O 1
ATOM 2601 N N . LYS B 1 153 ? 5.824 23.688 15.633 1 93.19 153 LYS B N 1
ATOM 2602 C CA . LYS B 1 153 ? 6.57 24.375 16.688 1 93.19 153 LYS B CA 1
ATOM 2603 C C . LYS B 1 153 ? 5.801 25.594 17.203 1 93.19 153 LYS B C 1
ATOM 2605 O O . LYS B 1 153 ? 5.301 26.391 16.406 1 93.19 153 LYS B O 1
ATOM 2610 N N . GLY B 1 154 ? 5.723 25.75 18.516 1 87.06 154 GLY B N 1
ATOM 2611 C CA . GLY B 1 154 ? 5.152 26.922 19.156 1 87.06 154 GLY B CA 1
ATOM 2612 C C . GLY B 1 154 ? 3.637 26.875 19.25 1 87.06 154 GLY B C 1
ATOM 2613 O O . GLY B 1 154 ? 3.008 27.828 19.703 1 87.06 154 GLY B O 1
ATOM 2614 N N . PHE B 1 155 ? 3.105 25.906 18.578 1 75.12 155 PHE B N 1
ATOM 2615 C CA . PHE B 1 155 ? 1.653 25.844 18.688 1 75.12 155 PHE B CA 1
ATOM 2616 C C . PHE B 1 155 ? 1.23 25.594 20.141 1 75.12 155 PHE B C 1
ATOM 2618 O O . PHE B 1 155 ? 1.688 24.641 20.766 1 75.12 155 PHE B O 1
ATOM 2625 N N . SER B 1 156 ? 1.124 26.656 20.891 1 59.28 156 SER B N 1
ATOM 2626 C CA . SER B 1 156 ? 0.64 26.594 22.266 1 59.28 156 SER B CA 1
ATOM 2627 C C . SER B 1 156 ? -0.88 26.469 22.312 1 59.28 156 SER B C 1
ATOM 2629 O O . SER B 1 156 ? -1.58 27.031 21.469 1 59.28 156 SER B O 1
ATOM 2631 N N . GLU B 1 157 ? -1.414 25.297 22.578 1 51.62 157 GLU B N 1
ATOM 2632 C CA . GLU B 1 157 ? -2.844 25.125 22.812 1 51.62 157 GLU B CA 1
ATOM 2633 C C . GLU B 1 157 ? -3.453 26.391 23.422 1 51.62 157 GLU B C 1
ATOM 2635 O O . GLU B 1 157 ? -4.613 26.375 23.844 1 51.62 157 GLU B O 1
ATOM 2640 N N . VAL B 1 158 ? -2.91 27.531 23.438 1 42.84 158 VAL B N 1
ATOM 2641 C CA . VAL B 1 158 ? -3.523 28.656 24.141 1 42.84 158 VAL B CA 1
ATOM 2642 C C . VAL B 1 158 ? -4.793 29.078 23.406 1 42.84 158 VAL B C 1
ATOM 2644 O O . VAL B 1 158 ? -5.559 29.906 23.922 1 42.84 158 VAL B O 1
ATOM 2647 N N . ALA B 1 159 ? -4.914 28.875 22.172 1 44.31 159 ALA B N 1
ATOM 2648 C CA . ALA B 1 159 ? -5.996 29.641 21.562 1 44.31 159 ALA B CA 1
ATOM 2649 C C . ALA B 1 159 ? -7.348 29.25 22.141 1 44.31 159 ALA B C 1
ATOM 2651 O O . ALA B 1 159 ? -8.344 29.938 21.938 1 44.31 159 ALA B O 1
ATOM 2652 N N . LYS B 1 160 ? -7.594 28.078 22.469 1 42.47 160 LYS B N 1
ATOM 2653 C CA . LYS B 1 160 ? -8.945 27.969 23 1 42.47 160 LYS B CA 1
ATOM 2654 C C . LYS B 1 160 ? -9.117 28.812 24.266 1 42.47 160 LYS B C 1
ATOM 2656 O O . LYS B 1 160 ? -10.102 28.672 24.984 1 42.47 160 LYS B O 1
ATOM 2661 N N . ALA B 1 161 ? -8.133 29.531 24.641 1 38.22 161 ALA B N 1
ATOM 2662 C CA . ALA B 1 161 ? -8.477 30.406 25.75 1 38.22 161 ALA B CA 1
ATOM 2663 C C . ALA B 1 161 ? -9.43 31.516 25.312 1 38.22 161 ALA B C 1
ATOM 2665 O O . ALA B 1 161 ? -9.008 32.469 24.672 1 38.22 161 ALA B O 1
ATOM 2666 N N . LYS B 1 162 ? -10.523 31.203 24.75 1 38.84 162 LYS B N 1
ATOM 2667 C CA . LYS B 1 162 ? -11.633 32.156 24.609 1 38.84 162 LYS B CA 1
ATOM 2668 C C . LYS B 1 162 ? -11.711 33.094 25.797 1 38.84 162 LYS B C 1
ATOM 2670 O O . LYS B 1 162 ? -11.422 32.688 26.938 1 38.84 162 LYS B O 1
ATOM 2675 N N . VAL B 1 163 ? -11.812 34.375 25.453 1 36.31 163 VAL B N 1
ATOM 2676 C CA . VAL B 1 163 ? -12.273 35.625 26.078 1 36.31 163 VAL B CA 1
ATOM 2677 C C . VAL B 1 163 ? -13.641 35.375 26.734 1 36.31 163 VAL B C 1
ATOM 2679 O O . VAL B 1 163 ? -14.617 35.062 26.047 1 36.31 163 VAL B O 1
ATOM 2682 N N . ASP B 1 164 ? -13.688 34.625 27.844 1 37.06 164 ASP B N 1
ATOM 2683 C CA . ASP B 1 164 ? -14.875 34.844 28.656 1 37.06 164 ASP B CA 1
ATOM 2684 C C . ASP B 1 164 ? -15.32 36.312 28.594 1 37.06 164 ASP B C 1
ATOM 2686 O O . ASP B 1 164 ? -14.664 37.188 29.156 1 37.06 164 ASP B O 1
ATOM 2690 N N . VAL B 1 165 ? -15.523 36.812 27.391 1 33.59 165 VAL B N 1
ATOM 2691 C CA . VAL B 1 165 ? -16.156 38.125 27.469 1 33.59 165 VAL B CA 1
ATOM 2692 C C . VAL B 1 165 ? -17.375 38.062 28.375 1 33.59 165 VAL B C 1
ATOM 2694 O O . VAL B 1 165 ? -18.312 37.312 28.125 1 33.59 165 VAL B O 1
ATOM 2697 N N . LYS B 1 166 ? -17.188 38.219 29.672 1 34.03 166 LYS B N 1
ATOM 2698 C CA . LYS B 1 166 ? -18.188 38.594 30.672 1 34.03 166 LYS B CA 1
ATOM 2699 C C . LYS B 1 166 ? -19.109 39.688 30.141 1 34.03 166 LYS B C 1
ATOM 2701 O O . LYS B 1 166 ? -18.641 40.719 29.656 1 34.03 166 LYS B O 1
ATOM 2706 N N . HIS B 1 167 ? -20.031 39.344 29.281 1 30.5 167 HIS B N 1
ATOM 2707 C CA . HIS B 1 167 ? -21.109 40.312 29.203 1 30.5 167 HIS B CA 1
ATOM 2708 C C . HIS B 1 167 ? -21.672 40.625 30.578 1 30.5 167 HIS B C 1
ATOM 2710 O O . HIS B 1 167 ? -22.078 39.75 31.312 1 30.5 167 HIS B O 1
ATOM 2716 N N . GLU B 1 168 ? -21.109 41.688 31.234 1 28.52 168 GLU B N 1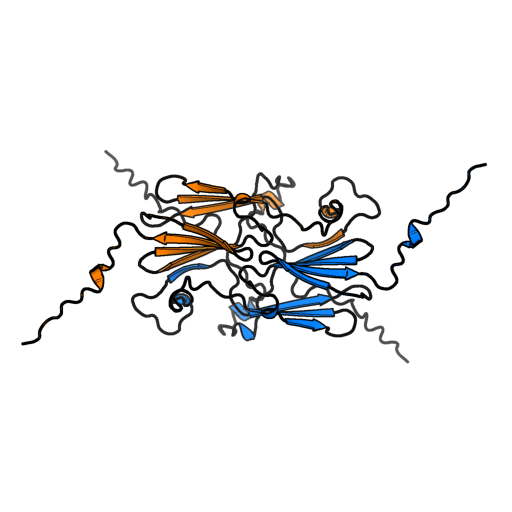
ATOM 2717 C CA . GLU B 1 168 ? -22 42.438 32.094 1 28.52 168 GLU B CA 1
ATOM 2718 C C . GLU B 1 168 ? -23.203 42.969 31.328 1 28.52 168 GLU B C 1
ATOM 2720 O O . GLU B 1 168 ? -23.078 43.406 30.188 1 28.52 168 GLU B O 1
#

Secondary structure (DSSP, 8-state):
---------PPPSBSS------TT--HHHHHS-----TTTS-B---E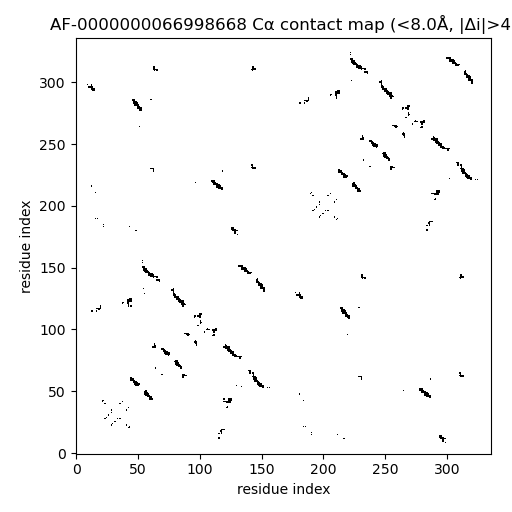EEEE-SSEEEEEEE-TT---GGGSEEEESSSSEEEEEEEE----TT-GGGG-BGGGSSS--TT-BEEEEE-S--EEEEEEEE-SS-B-S-EEEEETTEEEEEEEBTT--GGGG--------/------------SBSS------TT--HHHHHS-----TTTS-B---EEEEE-SSEEEEEEE-TT---GGGSEEEESSSSEEEEEEEE----TT-GGGG-BGGGSSS--TT-BEEEEE-S--EEEEEEEE-SS-B-S-EEEEETTEEEEEEEBTT--GGGG--------

pLDDT: mean 79.27, std 21.34, range [25.86, 97.69]

Sequence (336 aa):
MAYAYYYDYPPPLVDNPHERHHQHQSLVQYLARRHPRPEDHPNQPDVDFRDAIKEYLIEVEVPGIKKPDEITVTWTGHRALVLTGKVERPDYGAPENAKVEEEQAEHSAGGVHLLVGERRVGPFRRYINFPTEVENVSVTLEAGLLKIRAPKKGFSEVAKAKVDVKHEMAYAYYYDYPPPLVDNPHERHHQHQSLVQYLARRHPRPEDHPNQPDVDFRDAIKEYLIEVEVPGIKKPDEITVTWTGHRALVLTGKVERPDYGAPENAKVEEEQAEHSAGGVHLLVGERRVGPFRRYINFPTEVENVSVTLEAGLLKIRAPKKGFSEVAKAKVDVKHE